Protein AF-A0A956HTT0-F1 (afdb_monomer_lite)

Structure (mmCIF, N/CA/C/O backbone):
data_AF-A0A956HTT0-F1
#
_entry.id   AF-A0A956HTT0-F1
#
loop_
_atom_site.group_PDB
_atom_site.id
_atom_site.type_symbol
_atom_site.label_atom_id
_atom_site.label_alt_id
_atom_site.label_comp_id
_atom_site.label_asym_id
_atom_site.label_entity_id
_atom_site.label_seq_id
_atom_site.pdbx_PDB_ins_code
_atom_site.Cartn_x
_atom_site.Cartn_y
_atom_site.Cartn_z
_atom_site.occupancy
_atom_site.B_iso_or_equiv
_atom_site.auth_seq_id
_atom_site.auth_comp_id
_atom_site.auth_asym_id
_atom_site.auth_atom_id
_atom_site.pdbx_PDB_model_num
ATOM 1 N N . GLY A 1 1 ? 0.742 0.198 3.736 1.00 74.00 1 GLY A N 1
ATOM 2 C CA . GLY A 1 1 ? 1.948 -0.462 3.206 1.00 74.00 1 GLY A CA 1
ATOM 3 C C . GLY A 1 1 ? 2.877 -0.827 4.335 1.00 74.00 1 GLY A C 1
ATOM 4 O O . GLY A 1 1 ? 2.425 -0.916 5.467 1.00 74.00 1 GLY A O 1
ATOM 5 N N . VAL A 1 2 ? 4.148 -1.029 4.019 1.00 77.12 2 VAL A N 1
ATOM 6 C CA . VAL A 1 2 ? 5.263 -1.123 4.964 1.00 77.12 2 VAL A CA 1
ATOM 7 C C . VAL A 1 2 ? 6.392 -0.243 4.446 1.00 77.12 2 VAL A C 1
ATOM 9 O O . VAL A 1 2 ? 6.673 -0.260 3.246 1.00 77.12 2 VAL A O 1
ATOM 12 N N . ASP A 1 3 ? 7.039 0.483 5.350 1.00 80.12 3 ASP A N 1
ATOM 13 C CA . ASP A 1 3 ? 8.245 1.241 5.046 1.00 80.12 3 ASP A CA 1
ATOM 14 C C . ASP A 1 3 ? 9.468 0.403 5.405 1.00 80.12 3 ASP A C 1
ATOM 16 O O . ASP A 1 3 ? 9.689 0.036 6.559 1.00 80.12 3 ASP A O 1
ATOM 20 N N . LEU A 1 4 ? 10.253 0.056 4.389 1.00 78.69 4 LEU A N 1
ATOM 21 C CA . LEU A 1 4 ? 11.513 -0.652 4.555 1.00 78.69 4 LEU A CA 1
ATOM 22 C C . LEU A 1 4 ? 12.649 0.378 4.530 1.00 78.69 4 LEU A C 1
ATOM 24 O O . LEU A 1 4 ? 12.749 1.132 3.555 1.00 78.69 4 LEU A O 1
ATOM 28 N N . PRO A 1 5 ? 13.488 0.438 5.580 1.00 72.06 5 PRO A N 1
ATOM 29 C CA . PRO A 1 5 ? 14.502 1.477 5.701 1.00 72.06 5 PRO A CA 1
ATOM 30 C C . PRO A 1 5 ? 15.534 1.387 4.571 1.00 72.06 5 PRO A C 1
ATOM 32 O O . PRO A 1 5 ? 15.954 0.291 4.190 1.00 72.06 5 PRO A O 1
ATOM 35 N N . GLY A 1 6 ? 15.934 2.551 4.049 1.00 69.44 6 GLY A N 1
ATOM 36 C CA . GLY A 1 6 ? 17.154 2.702 3.252 1.00 69.44 6 GLY A CA 1
ATOM 37 C C . GLY A 1 6 ? 18.407 2.793 4.131 1.00 69.44 6 GLY A C 1
ATOM 38 O O . GLY A 1 6 ? 18.343 2.540 5.336 1.00 69.44 6 GLY A O 1
ATOM 39 N N . ASP A 1 7 ? 19.542 3.168 3.534 1.00 73.38 7 ASP A N 1
ATOM 40 C CA . ASP A 1 7 ? 20.797 3.410 4.261 1.00 73.38 7 ASP A CA 1
ATOM 41 C C . ASP A 1 7 ? 21.096 4.921 4.293 1.00 73.38 7 ASP A C 1
ATOM 43 O O . ASP A 1 7 ? 21.686 5.450 3.355 1.00 73.38 7 ASP A O 1
ATOM 47 N N . PRO A 1 8 ? 20.690 5.649 5.351 1.00 57.81 8 PRO A N 1
ATOM 48 C CA . PRO A 1 8 ? 20.734 7.113 5.368 1.00 57.81 8 PRO A CA 1
ATOM 49 C C . PRO A 1 8 ? 22.151 7.729 5.323 1.00 57.81 8 PRO A C 1
ATOM 51 O O . PRO A 1 8 ? 22.260 8.952 5.211 1.00 57.81 8 PRO A O 1
ATOM 54 N N . ASP A 1 9 ? 23.225 6.928 5.399 1.00 59.19 9 ASP A N 1
ATOM 55 C CA . ASP A 1 9 ? 24.616 7.390 5.541 1.00 59.19 9 ASP A CA 1
ATOM 56 C C . ASP A 1 9 ? 25.560 6.987 4.380 1.00 59.19 9 ASP A C 1
ATOM 58 O O . ASP A 1 9 ? 26.774 7.210 4.454 1.00 59.19 9 ASP A O 1
ATOM 62 N N . ASP A 1 10 ? 25.055 6.428 3.279 1.00 58.66 10 ASP A N 1
ATOM 63 C CA . ASP A 1 10 ? 25.897 5.871 2.205 1.00 58.66 10 ASP A CA 1
ATOM 64 C C . ASP A 1 10 ? 26.346 6.891 1.129 1.00 58.66 10 ASP A C 1
ATOM 66 O O . ASP A 1 10 ? 27.203 6.599 0.287 1.00 58.66 10 ASP A O 1
ATOM 70 N N . GLY A 1 11 ? 25.843 8.128 1.182 1.00 59.59 11 GLY A N 1
ATOM 71 C CA . GLY A 1 11 ? 26.183 9.191 0.233 1.00 59.59 11 GLY A CA 1
ATOM 72 C C . GLY A 1 11 ? 25.430 9.111 -1.101 1.00 59.59 11 GLY A C 1
ATOM 73 O O . GLY A 1 11 ? 25.916 9.663 -2.096 1.00 59.59 11 GLY A O 1
ATOM 74 N N . GLY A 1 12 ? 24.277 8.436 -1.143 1.00 63.75 12 GLY A N 1
ATOM 75 C CA . GLY A 1 12 ? 23.334 8.446 -2.264 1.00 63.75 12 GLY A CA 1
ATOM 76 C C . GLY A 1 12 ? 22.569 7.130 -2.414 1.00 63.75 12 GLY A C 1
ATOM 77 O O . GLY A 1 12 ? 22.916 6.126 -1.842 1.00 63.75 12 GLY A O 1
ATOM 78 N N . PHE A 1 13 ? 21.563 7.078 -3.274 1.00 70.06 13 PHE A N 1
ATOM 79 C CA . PHE A 1 13 ? 20.676 5.914 -3.372 1.00 70.06 13 PHE A CA 1
ATOM 80 C C . PHE A 1 13 ? 21.332 4.644 -3.965 1.00 70.06 13 PHE A C 1
ATOM 82 O O . PHE A 1 13 ? 21.308 4.416 -5.185 1.00 70.06 13 PHE A O 1
ATOM 89 N N . TYR A 1 14 ? 21.923 3.776 -3.134 1.00 75.62 14 TYR A N 1
ATOM 90 C CA . TYR A 1 14 ? 22.624 2.574 -3.620 1.00 75.62 14 TYR A CA 1
ATOM 91 C C . TYR A 1 14 ? 21.843 1.270 -3.471 1.00 75.62 14 TYR A C 1
ATOM 93 O O . TYR A 1 14 ? 22.115 0.332 -4.232 1.00 75.62 14 TYR A O 1
ATOM 101 N N . SER A 1 15 ? 20.863 1.217 -2.570 1.00 85.12 15 SER A N 1
ATOM 102 C CA . SER A 1 15 ? 20.125 -0.006 -2.249 1.00 85.12 15 SER A CA 1
ATOM 103 C C . SER A 1 15 ? 19.218 -0.455 -3.406 1.00 85.12 15 SER A C 1
ATOM 105 O O . SER A 1 15 ? 18.285 0.265 -3.773 1.00 85.12 15 SER A O 1
ATOM 107 N N . PRO A 1 16 ? 19.467 -1.625 -4.029 1.00 89.75 16 PRO A N 1
ATOM 108 C CA . PRO A 1 16 ? 18.625 -2.131 -5.107 1.00 89.75 16 PRO A CA 1
ATOM 109 C C . PRO A 1 16 ? 17.269 -2.613 -4.579 1.00 89.75 16 PRO A C 1
ATOM 111 O O . PRO A 1 16 ? 17.177 -3.231 -3.521 1.00 89.75 16 PRO A O 1
ATOM 114 N N . VAL A 1 17 ? 16.223 -2.387 -5.369 1.00 91.94 17 VAL A N 1
ATOM 115 C CA . VAL A 1 17 ? 14.882 -2.935 -5.146 1.00 91.94 17 VAL A CA 1
ATOM 116 C C . VAL A 1 17 ? 14.663 -4.081 -6.118 1.00 91.94 17 VAL A C 1
ATOM 118 O O . VAL A 1 17 ? 14.884 -3.931 -7.325 1.00 91.94 17 VAL A O 1
ATOM 121 N N . TYR A 1 18 ? 14.198 -5.208 -5.591 1.00 92.56 18 TYR A N 1
ATOM 122 C CA . TYR A 1 18 ? 13.911 -6.413 -6.357 1.00 92.56 18 TYR A CA 1
ATOM 123 C C . TYR A 1 18 ? 12.417 -6.727 -6.345 1.00 92.56 18 TYR A C 1
ATOM 125 O O . TYR A 1 18 ? 11.725 -6.438 -5.369 1.00 92.56 18 TYR A O 1
ATOM 133 N N . ALA A 1 19 ? 11.919 -7.347 -7.413 1.00 92.94 19 ALA A N 1
ATOM 134 C CA . ALA A 1 19 ? 10.542 -7.825 -7.450 1.00 92.94 19 ALA A CA 1
ATOM 135 C C . ALA A 1 19 ? 10.324 -8.920 -6.390 1.00 92.94 19 ALA A C 1
ATOM 137 O O . ALA A 1 19 ? 11.025 -9.933 -6.375 1.00 92.94 19 ALA A O 1
ATOM 138 N N . ALA A 1 20 ? 9.332 -8.732 -5.519 1.00 89.75 20 ALA A N 1
ATOM 139 C CA . ALA A 1 20 ? 8.980 -9.682 -4.462 1.00 89.75 20 ALA A CA 1
ATOM 140 C C . ALA A 1 20 ? 8.390 -10.994 -5.009 1.00 89.75 20 ALA A C 1
ATOM 142 O O . ALA A 1 20 ? 8.480 -12.034 -4.359 1.00 89.75 20 ALA A O 1
ATOM 143 N N . ALA A 1 21 ? 7.810 -10.949 -6.210 1.00 89.19 21 ALA A N 1
ATOM 144 C CA . ALA A 1 21 ? 7.228 -12.088 -6.903 1.00 89.19 21 ALA A CA 1
ATOM 145 C C . ALA A 1 21 ? 7.229 -11.863 -8.421 1.00 89.19 21 ALA A C 1
ATOM 147 O O . ALA A 1 21 ? 7.273 -10.726 -8.898 1.00 89.19 21 ALA A O 1
ATOM 148 N N . ASP A 1 22 ? 7.104 -12.961 -9.161 1.00 91.69 22 ASP A N 1
ATOM 149 C CA . ASP A 1 22 ? 6.815 -12.978 -10.593 1.00 91.69 22 ASP A CA 1
ATOM 150 C C . ASP A 1 22 ? 5.609 -12.086 -10.921 1.00 91.69 22 ASP A C 1
ATOM 152 O O . ASP A 1 22 ? 4.537 -12.242 -10.332 1.00 91.69 22 ASP A O 1
ATOM 156 N N . GLY A 1 23 ? 5.738 -11.161 -11.873 1.00 94.25 23 GLY A N 1
ATOM 157 C CA . GLY A 1 23 ? 4.672 -10.199 -12.145 1.00 94.25 23 GLY A CA 1
ATOM 158 C C . GLY A 1 23 ? 4.803 -9.450 -13.465 1.00 94.25 23 GLY A C 1
ATOM 159 O O . GLY A 1 23 ? 5.894 -9.176 -13.963 1.00 94.25 23 GLY A O 1
ATOM 160 N N . ARG A 1 24 ? 3.656 -9.092 -14.050 1.00 95.62 24 ARG A N 1
ATOM 161 C CA . ARG A 1 24 ? 3.606 -8.200 -15.220 1.00 95.62 24 ARG A CA 1
ATOM 162 C C . ARG A 1 24 ? 3.692 -6.760 -14.753 1.00 95.62 24 ARG A C 1
ATOM 164 O O . ARG A 1 24 ? 2.984 -6.391 -13.816 1.00 95.62 24 ARG A O 1
ATOM 171 N N . ILE A 1 25 ? 4.478 -5.938 -15.442 1.00 95.56 25 ILE A N 1
ATOM 172 C CA . ILE A 1 25 ? 4.524 -4.506 -15.152 1.00 95.56 25 ILE A CA 1
ATOM 173 C C . ILE A 1 25 ? 3.178 -3.895 -15.555 1.00 95.56 25 ILE A C 1
ATOM 175 O O . ILE A 1 25 ? 2.851 -3.801 -16.737 1.00 95.56 25 ILE A O 1
ATOM 179 N N . HIS A 1 26 ? 2.378 -3.523 -14.559 1.00 94.75 26 HIS A N 1
ATOM 180 C CA . HIS A 1 26 ? 1.036 -2.980 -14.739 1.00 94.75 26 HIS A CA 1
ATOM 181 C C . HIS A 1 26 ? 1.076 -1.482 -15.040 1.00 94.75 26 HIS A C 1
ATOM 183 O O . HIS A 1 26 ? 0.403 -1.002 -15.952 1.00 94.75 26 HIS A O 1
ATOM 189 N N . ALA A 1 27 ? 1.873 -0.742 -14.271 1.00 92.38 27 ALA A N 1
ATOM 190 C CA . ALA A 1 27 ? 2.038 0.692 -14.435 1.00 92.38 27 ALA A CA 1
ATOM 191 C C . ALA A 1 27 ? 3.398 1.148 -13.904 1.00 92.38 27 ALA A C 1
ATOM 193 O O . ALA A 1 27 ? 3.984 0.509 -13.029 1.00 92.38 27 ALA A O 1
ATOM 194 N N . ILE A 1 28 ? 3.882 2.276 -14.422 1.00 90.44 28 ILE A N 1
ATOM 195 C CA . ILE A 1 28 ? 5.142 2.886 -13.987 1.00 90.44 28 ILE A CA 1
ATOM 196 C C . ILE A 1 28 ? 4.926 4.377 -13.774 1.00 90.44 28 ILE A C 1
ATOM 198 O O . ILE A 1 28 ? 4.504 5.102 -14.675 1.00 90.44 28 ILE A O 1
ATOM 202 N N . GLY A 1 29 ? 5.261 4.849 -12.584 1.00 85.25 29 GLY A N 1
ATOM 203 C CA . GLY A 1 29 ? 5.414 6.259 -12.285 1.00 85.25 29 GLY A CA 1
ATOM 204 C C . GLY A 1 29 ? 6.889 6.583 -12.398 1.00 85.25 29 GLY A C 1
ATOM 205 O O . GLY A 1 29 ? 7.676 6.124 -11.585 1.00 85.25 29 GLY A O 1
ATOM 206 N N . ASN A 1 30 ? 7.282 7.357 -13.402 1.00 71.56 30 ASN A N 1
ATOM 207 C CA . ASN A 1 30 ? 8.641 7.875 -13.470 1.00 71.56 30 ASN A CA 1
ATOM 208 C C . ASN A 1 30 ? 8.580 9.386 -13.691 1.00 71.56 30 ASN A C 1
ATOM 210 O O . ASN A 1 30 ? 8.019 9.863 -14.682 1.00 71.56 30 ASN A O 1
ATOM 214 N N . ARG A 1 31 ? 9.067 10.144 -12.712 1.00 67.00 31 ARG A N 1
ATOM 215 C CA . ARG A 1 31 ? 9.110 11.600 -12.717 1.00 67.00 31 ARG A CA 1
ATOM 216 C C . ARG A 1 31 ? 10.328 12.052 -13.533 1.00 67.00 31 ARG A C 1
ATOM 218 O O . ARG A 1 31 ? 11.450 11.783 -13.127 1.00 67.00 31 ARG A O 1
ATOM 225 N N . PRO A 1 32 ? 10.164 12.896 -14.566 1.00 51.28 32 PRO A N 1
ATOM 226 C CA . PRO A 1 32 ? 11.269 13.731 -15.044 1.00 51.28 32 PRO A CA 1
ATOM 227 C C . PRO A 1 32 ? 11.576 14.901 -14.083 1.00 51.28 32 PRO A C 1
ATOM 229 O O . PRO A 1 32 ? 12.552 15.620 -14.276 1.00 51.28 32 PRO A O 1
ATOM 232 N N . ASN A 1 33 ? 10.720 15.152 -13.078 1.00 49.38 33 ASN A N 1
ATOM 233 C CA . ASN A 1 33 ? 10.894 16.196 -12.064 1.00 49.38 33 ASN A CA 1
ATOM 234 C C . ASN A 1 33 ? 10.173 15.814 -10.748 1.00 49.38 33 ASN A C 1
ATOM 236 O O . ASN A 1 33 ? 8.985 15.466 -10.814 1.00 49.38 33 ASN A O 1
ATOM 240 N N . PRO A 1 34 ? 10.827 15.943 -9.576 1.00 43.88 34 PRO A N 1
ATOM 241 C CA . PRO A 1 34 ? 10.339 15.508 -8.263 1.00 43.88 34 PRO A CA 1
ATOM 242 C C . PRO A 1 34 ? 9.017 16.126 -7.783 1.00 43.88 34 PRO A C 1
ATOM 244 O O . PRO A 1 34 ? 8.550 15.713 -6.735 1.00 43.88 34 PRO A O 1
ATOM 247 N N . ASN A 1 35 ? 8.344 17.004 -8.543 1.00 40.78 35 ASN A N 1
ATOM 248 C CA . ASN A 1 35 ? 7.044 17.611 -8.196 1.00 40.78 35 ASN A CA 1
ATOM 249 C C . ASN A 1 35 ? 5.844 17.194 -9.088 1.00 40.78 35 ASN A C 1
ATOM 251 O O . ASN A 1 35 ? 4.785 17.813 -9.000 1.00 40.78 35 ASN A O 1
ATOM 255 N N . LYS A 1 36 ? 5.973 16.196 -9.985 1.00 51.41 36 LYS A N 1
ATOM 256 C CA . LYS A 1 36 ? 4.919 15.858 -10.984 1.00 51.41 36 LYS A CA 1
ATOM 257 C C . LYS A 1 36 ? 4.420 14.405 -11.034 1.00 51.41 36 LYS A C 1
ATOM 259 O O . LYS A 1 36 ? 3.598 14.080 -11.883 1.00 51.41 36 LYS A O 1
ATOM 264 N N . GLY A 1 37 ? 4.906 13.518 -10.180 1.00 45.62 37 GLY A N 1
ATOM 265 C CA . GLY A 1 37 ? 4.614 12.076 -10.259 1.00 45.62 37 GLY A CA 1
ATOM 266 C C . GLY A 1 37 ? 3.494 11.630 -9.354 1.00 45.62 37 GLY A C 1
ATOM 267 O O . GLY A 1 37 ? 3.723 10.965 -8.351 1.00 45.62 37 GLY A O 1
ATOM 268 N N . SER A 1 38 ? 2.280 11.944 -9.764 1.00 51.72 38 SER A N 1
ATOM 269 C CA . SER A 1 38 ? 1.225 10.967 -9.559 1.00 51.72 38 SER A CA 1
ATOM 270 C C . SER A 1 38 ? 1.084 10.192 -10.864 1.00 51.72 38 SER A C 1
ATOM 272 O O . SER A 1 38 ? 0.997 10.782 -11.945 1.00 51.72 38 SER A O 1
ATOM 274 N N . ILE A 1 39 ? 1.051 8.863 -10.782 1.00 60.75 39 ILE A N 1
ATOM 275 C CA . ILE A 1 39 ? 0.179 8.149 -11.710 1.00 60.75 39 ILE A CA 1
ATOM 276 C C . ILE A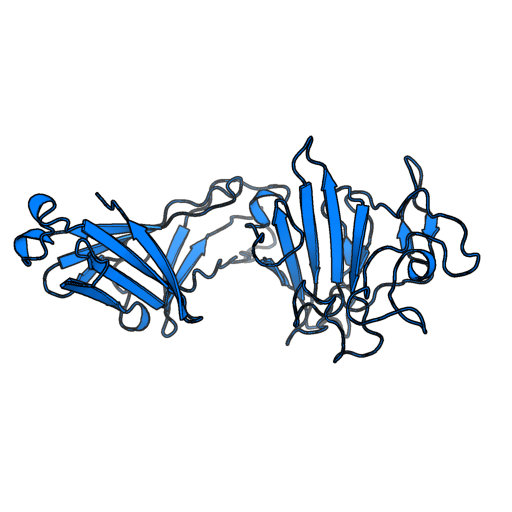 1 39 ? -1.227 8.562 -11.271 1.00 60.75 39 ILE A C 1
ATOM 278 O O . ILE A 1 39 ? -1.586 8.379 -10.104 1.00 60.75 39 ILE A O 1
ATOM 282 N N . SER A 1 40 ? -1.981 9.219 -12.153 1.00 48.88 40 SER A N 1
ATOM 283 C CA . SER A 1 40 ? -3.320 9.698 -11.808 1.00 48.88 40 SER A CA 1
ATOM 284 C C . SER A 1 40 ? -4.159 8.536 -11.268 1.00 48.88 40 SER A C 1
ATOM 286 O O . SER A 1 40 ? -4.286 7.506 -11.930 1.00 48.88 40 SER A O 1
ATOM 288 N N . GLY A 1 41 ? -4.690 8.707 -10.054 1.00 53.19 41 GLY A N 1
ATOM 289 C CA . GLY A 1 41 ? -5.567 7.736 -9.394 1.00 53.19 41 GLY A CA 1
ATOM 290 C C . GLY A 1 41 ? -4.900 6.744 -8.432 1.00 53.19 41 GLY A C 1
ATOM 291 O O . GLY A 1 41 ? -5.633 5.995 -7.803 1.00 53.19 41 GLY A O 1
ATOM 292 N N . TYR A 1 42 ? -3.566 6.737 -8.271 1.00 57.81 42 TYR A N 1
ATOM 293 C CA . TYR A 1 42 ? -2.894 5.696 -7.466 1.00 57.81 42 TYR A CA 1
ATOM 294 C C . TYR A 1 42 ? -2.313 6.143 -6.118 1.00 57.81 42 TYR A C 1
ATOM 296 O O . TYR A 1 42 ? -2.475 5.403 -5.146 1.00 57.81 42 TYR A O 1
ATOM 304 N N . ALA A 1 43 ? -1.644 7.303 -6.066 1.00 57.44 43 ALA A N 1
ATOM 305 C CA . ALA A 1 43 ? -1.216 8.023 -4.854 1.00 57.44 43 ALA A CA 1
ATOM 306 C C . ALA A 1 43 ? -0.455 9.307 -5.251 1.00 57.44 43 ALA A C 1
ATOM 308 O O . ALA A 1 43 ? 0.389 9.290 -6.149 1.00 57.44 43 ALA A O 1
ATOM 309 N N . VAL A 1 44 ? -0.752 10.441 -4.607 1.00 61.62 44 VAL A N 1
ATOM 310 C CA . VAL A 1 44 ? -0.125 11.749 -4.916 1.00 61.62 44 VAL A CA 1
ATOM 311 C C . VAL A 1 44 ? 1.319 11.870 -4.412 1.00 61.62 44 VAL A C 1
ATOM 313 O O . VAL A 1 44 ? 2.115 12.615 -4.993 1.00 61.62 44 VAL A O 1
ATOM 316 N N . THR A 1 45 ? 1.669 11.105 -3.380 1.00 73.88 45 THR A N 1
ATOM 317 C CA . THR A 1 45 ? 2.976 11.112 -2.706 1.00 73.88 45 THR A CA 1
ATOM 318 C C . THR A 1 45 ? 3.907 9.988 -3.158 1.00 73.88 45 THR A C 1
ATOM 320 O O . THR A 1 45 ? 5.077 10.020 -2.824 1.00 73.88 45 THR A O 1
ATOM 323 N N . ALA A 1 46 ? 3.466 9.052 -4.001 1.00 77.25 46 ALA A N 1
ATOM 324 C CA . ALA A 1 46 ? 4.214 7.821 -4.299 1.00 77.25 46 ALA A CA 1
ATOM 325 C C . ALA A 1 46 ? 5.564 7.977 -5.036 1.00 77.25 46 ALA A C 1
ATOM 327 O O . ALA A 1 46 ? 6.244 6.981 -5.269 1.00 77.25 46 ALA A O 1
ATOM 328 N N . GLY A 1 47 ? 5.958 9.190 -5.437 1.00 82.62 47 GLY A N 1
ATOM 329 C CA . GLY A 1 47 ? 7.250 9.398 -6.094 1.00 82.62 47 GLY A CA 1
ATOM 330 C C . GLY A 1 47 ? 7.372 8.736 -7.463 1.00 82.62 47 GLY A C 1
ATOM 331 O O . GLY A 1 47 ? 6.449 8.796 -8.282 1.00 82.62 47 GLY A O 1
ATOM 332 N N . ASN A 1 48 ? 8.545 8.161 -7.718 1.00 87.50 48 ASN A N 1
ATOM 333 C CA . ASN A 1 48 ? 8.732 7.138 -8.733 1.00 87.50 48 ASN A CA 1
ATOM 334 C C . ASN A 1 48 ? 8.254 5.807 -8.170 1.00 87.50 48 ASN A C 1
ATOM 336 O O . ASN A 1 48 ? 8.529 5.472 -7.019 1.00 87.50 48 ASN A O 1
ATOM 340 N N . LEU A 1 49 ? 7.539 5.051 -8.993 1.00 90.94 49 LEU A N 1
ATOM 341 C CA . LEU A 1 49 ? 6.921 3.817 -8.560 1.00 90.94 49 LEU A CA 1
ATOM 342 C C . LEU A 1 49 ? 6.809 2.797 -9.689 1.00 90.94 49 LEU A C 1
ATOM 344 O O . LEU A 1 49 ? 6.672 3.153 -10.862 1.00 90.94 49 LEU A O 1
ATOM 348 N N . ILE A 1 50 ? 6.798 1.523 -9.323 1.00 93.81 50 ILE A N 1
ATOM 349 C CA . ILE A 1 50 ? 6.465 0.412 -10.218 1.00 93.81 50 ILE A CA 1
ATOM 350 C C . ILE A 1 50 ? 5.297 -0.346 -9.594 1.00 93.81 50 ILE A C 1
ATOM 352 O O . ILE A 1 50 ? 5.324 -0.655 -8.406 1.00 93.81 50 ILE A O 1
ATOM 356 N N . ILE A 1 51 ? 4.269 -0.633 -10.395 1.00 94.94 51 ILE A N 1
ATOM 357 C CA . ILE A 1 51 ? 3.173 -1.528 -10.019 1.00 94.94 51 ILE A CA 1
ATOM 358 C C . ILE A 1 51 ? 3.348 -2.823 -10.796 1.00 94.94 51 ILE A C 1
ATOM 360 O O . ILE A 1 51 ? 3.342 -2.810 -12.031 1.00 94.94 51 ILE A O 1
ATOM 364 N N . LEU A 1 52 ? 3.461 -3.939 -10.086 1.00 96.06 52 LEU A N 1
ATOM 365 C CA . LEU A 1 52 ? 3.399 -5.270 -10.671 1.00 96.06 52 LEU A CA 1
ATOM 366 C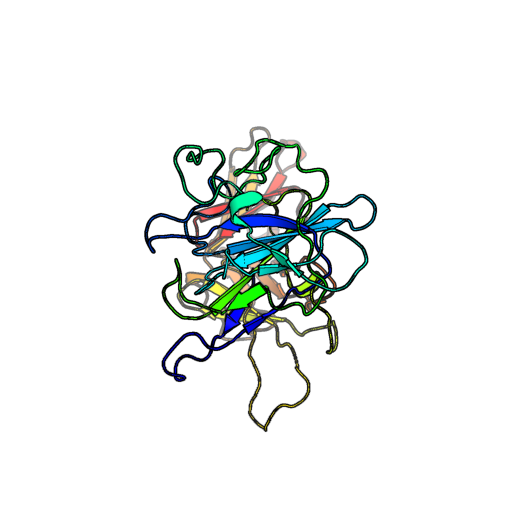 C . LEU A 1 52 ? 2.012 -5.862 -10.438 1.00 96.06 52 LEU A C 1
ATOM 368 O O . LEU A 1 52 ? 1.386 -5.617 -9.413 1.00 96.06 52 LEU A O 1
ATOM 372 N N . SER A 1 53 ? 1.534 -6.628 -11.410 1.00 95.81 53 SER A N 1
ATOM 373 C CA . SER A 1 53 ? 0.288 -7.391 -11.334 1.00 95.81 53 SER A CA 1
ATOM 374 C C . SER A 1 53 ? 0.597 -8.886 -11.333 1.00 95.81 53 SER A C 1
ATOM 376 O O . SER A 1 53 ? 1.412 -9.360 -12.133 1.00 95.81 53 SER A O 1
ATOM 378 N N . HIS A 1 54 ? -0.065 -9.613 -10.436 1.00 93.00 54 HIS A N 1
ATOM 379 C CA . HIS A 1 54 ? 0.118 -11.036 -10.170 1.00 93.00 54 HIS A CA 1
ATOM 380 C C . HIS A 1 54 ? -1.233 -11.753 -10.273 1.00 93.00 54 HIS A C 1
ATOM 382 O O . HIS A 1 54 ? -2.194 -11.358 -9.615 1.00 93.00 54 HIS A O 1
ATOM 388 N N . ASP A 1 55 ? -1.317 -12.778 -11.117 1.00 89.44 55 ASP A N 1
ATOM 389 C CA . ASP A 1 55 ? -2.504 -13.632 -11.217 1.00 89.44 55 ASP A CA 1
ATOM 390 C C . ASP A 1 55 ? -2.355 -14.805 -10.244 1.00 89.44 55 ASP A C 1
ATOM 392 O O . ASP A 1 55 ? -1.454 -15.631 -10.398 1.00 89.44 55 ASP A O 1
ATOM 396 N N . LEU A 1 56 ? -3.228 -14.857 -9.239 1.00 83.44 56 LEU A N 1
ATOM 397 C CA . LEU A 1 56 ? -3.260 -15.892 -8.207 1.00 83.44 56 LEU A CA 1
ATOM 398 C C . LEU A 1 56 ? -4.342 -16.947 -8.489 1.00 83.44 56 LEU A C 1
ATOM 400 O O . LEU A 1 56 ? -4.942 -17.500 -7.571 1.00 83.44 56 LEU A O 1
ATOM 404 N N . GLY A 1 57 ? -4.617 -17.235 -9.765 1.00 76.88 57 GLY A N 1
ATOM 405 C CA . GLY A 1 57 ? -5.598 -18.249 -10.154 1.00 76.88 57 GLY A CA 1
ATOM 406 C C . GLY A 1 57 ? -7.033 -17.730 -10.113 1.00 76.88 57 GLY A C 1
ATOM 407 O O . GLY A 1 57 ? -7.940 -18.447 -9.693 1.00 76.88 57 GLY A O 1
ATOM 408 N N . GLY A 1 58 ? -7.238 -16.490 -10.566 1.00 78.69 58 GLY A N 1
ATOM 409 C CA . GLY A 1 58 ? -8.550 -15.833 -10.621 1.00 78.69 58 GLY A CA 1
ATOM 410 C C . GLY A 1 58 ? -8.712 -14.657 -9.658 1.00 78.69 58 GLY A C 1
ATOM 411 O O . GLY A 1 58 ? -9.655 -13.882 -9.810 1.00 78.69 58 GLY A O 1
ATOM 412 N N . GLU A 1 59 ? -7.775 -14.480 -8.728 1.00 83.38 59 GLU A N 1
ATOM 413 C CA . GLU A 1 59 ? -7.628 -13.256 -7.947 1.00 83.38 59 GLU A CA 1
ATOM 414 C C . GLU A 1 59 ? -6.438 -12.447 -8.466 1.00 83.38 59 GLU A C 1
ATOM 416 O O . GLU A 1 59 ? -5.358 -12.978 -8.726 1.00 83.38 59 GLU A O 1
ATOM 421 N N . GLN A 1 60 ? -6.650 -11.145 -8.641 1.00 92.75 60 GLN A N 1
ATOM 422 C CA . GLN A 1 60 ? -5.621 -10.232 -9.107 1.00 92.75 60 GLN A CA 1
ATOM 423 C C . GLN A 1 60 ? -4.990 -9.538 -7.903 1.00 92.75 60 GLN A C 1
ATOM 425 O O . GLN A 1 60 ? -5.643 -8.729 -7.250 1.00 92.75 60 GLN A O 1
ATOM 430 N N . LEU A 1 61 ? -3.716 -9.807 -7.643 1.00 92.38 61 LEU A N 1
ATOM 431 C CA . LEU A 1 61 ? -2.926 -9.060 -6.668 1.00 92.38 61 LEU A CA 1
ATOM 432 C C . LEU A 1 61 ? -2.062 -8.030 -7.399 1.00 92.38 61 LEU A C 1
ATOM 434 O O . LEU A 1 61 ? -1.630 -8.251 -8.535 1.00 92.38 61 LEU A O 1
ATOM 438 N N . TYR A 1 62 ? -1.790 -6.915 -6.737 1.00 93.94 62 TYR A N 1
ATOM 439 C CA . TYR A 1 62 ? -0.840 -5.908 -7.173 1.00 93.94 62 TYR A CA 1
ATOM 440 C C . TYR A 1 62 ? 0.199 -5.674 -6.083 1.00 93.94 62 TYR A C 1
ATOM 442 O O . TYR A 1 62 ? -0.168 -5.540 -4.918 1.00 93.94 62 TYR A O 1
ATOM 450 N N . THR A 1 63 ? 1.474 -5.585 -6.457 1.00 94.19 63 THR A N 1
ATOM 451 C CA . THR A 1 63 ? 2.529 -5.074 -5.570 1.00 94.19 63 THR A CA 1
ATOM 452 C C . THR A 1 63 ? 3.001 -3.717 -6.060 1.00 94.19 63 THR A C 1
ATOM 454 O O . THR A 1 63 ? 3.155 -3.501 -7.265 1.00 94.19 63 THR A O 1
ATOM 457 N N . LEU A 1 64 ? 3.176 -2.780 -5.133 1.00 93.75 64 LEU A N 1
ATOM 458 C CA . LEU A 1 64 ? 3.602 -1.420 -5.427 1.00 93.75 64 LEU A CA 1
ATOM 459 C C . LEU A 1 64 ? 4.917 -1.153 -4.710 1.00 93.75 64 LEU A C 1
ATOM 461 O O . LEU A 1 64 ? 5.033 -1.394 -3.513 1.00 93.75 64 LEU A O 1
ATOM 465 N N . TYR A 1 65 ? 5.877 -0.630 -5.462 1.00 93.88 65 TYR A N 1
ATOM 466 C CA . TYR A 1 65 ? 7.192 -0.222 -4.982 1.00 93.88 65 TYR A CA 1
ATOM 467 C C . TYR A 1 65 ? 7.276 1.279 -5.207 1.00 93.88 65 TYR A C 1
ATOM 469 O O . TYR A 1 65 ? 7.250 1.701 -6.363 1.00 93.88 65 TYR A O 1
ATOM 477 N N . MET A 1 66 ? 7.288 2.073 -4.141 1.00 91.19 66 MET A N 1
ATOM 478 C CA . MET A 1 66 ? 7.193 3.534 -4.202 1.00 91.19 66 MET A CA 1
ATOM 479 C C . MET A 1 66 ? 8.458 4.210 -3.673 1.00 91.19 66 MET A C 1
ATOM 481 O O . MET A 1 66 ? 9.355 3.552 -3.148 1.00 91.19 66 MET A O 1
ATOM 485 N N . HIS A 1 67 ? 8.511 5.532 -3.839 1.00 88.19 67 HIS A N 1
ATOM 486 C CA . HIS A 1 67 ? 9.630 6.392 -3.444 1.00 88.19 67 HIS A CA 1
ATOM 487 C C . HIS A 1 67 ? 10.960 6.036 -4.103 1.00 88.19 67 HIS A C 1
ATOM 489 O O . HIS A 1 67 ? 12.018 6.436 -3.641 1.00 88.19 67 HIS A O 1
ATOM 495 N N . LEU A 1 68 ? 10.919 5.336 -5.234 1.00 90.31 68 LEU A N 1
ATOM 496 C CA . LEU A 1 68 ? 12.111 4.862 -5.927 1.00 90.31 68 LEU A CA 1
ATOM 497 C C . LEU A 1 68 ? 12.983 6.048 -6.372 1.00 90.31 68 LEU A C 1
ATOM 499 O O . LEU A 1 68 ? 12.466 7.107 -6.732 1.00 90.31 68 LEU A O 1
ATOM 503 N N . ASP A 1 69 ? 14.302 5.891 -6.395 1.00 87.19 69 ASP A N 1
ATOM 504 C CA . ASP A 1 69 ? 15.193 6.944 -6.898 1.00 87.19 69 ASP A CA 1
ATOM 505 C C . ASP A 1 69 ? 15.154 6.986 -8.428 1.00 87.19 69 ASP A C 1
ATOM 507 O O . ASP A 1 69 ? 14.527 7.850 -9.040 1.00 87.19 69 ASP A O 1
ATOM 511 N N . THR A 1 70 ? 15.781 5.999 -9.064 1.00 78.94 70 THR A N 1
ATOM 512 C CA . THR A 1 70 ? 15.933 5.931 -10.514 1.00 78.94 70 THR A CA 1
ATOM 513 C C . THR A 1 70 ? 15.364 4.629 -11.060 1.00 78.94 70 THR A C 1
ATOM 515 O O . THR A 1 70 ? 15.612 3.536 -10.551 1.00 78.94 70 THR A O 1
ATOM 518 N N . ILE A 1 71 ? 14.603 4.758 -12.148 1.00 87.00 71 ILE A N 1
ATOM 519 C CA . ILE A 1 71 ? 14.151 3.638 -12.976 1.00 87.00 71 ILE A CA 1
ATOM 520 C C . ILE A 1 71 ? 14.807 3.822 -14.344 1.00 87.00 71 ILE A C 1
ATOM 522 O O . ILE A 1 71 ? 14.486 4.780 -15.058 1.00 87.00 71 ILE A O 1
ATOM 526 N N . ASP A 1 72 ? 15.729 2.930 -14.718 1.00 88.56 72 ASP A N 1
ATOM 527 C CA . ASP A 1 72 ? 16.341 2.960 -16.049 1.00 88.56 72 ASP A CA 1
ATOM 528 C C . ASP A 1 72 ? 15.325 2.490 -17.093 1.00 88.56 72 ASP A C 1
ATOM 530 O O . ASP A 1 72 ? 15.169 1.303 -17.367 1.00 88.56 72 ASP A O 1
ATOM 534 N N . LEU A 1 73 ? 14.596 3.446 -17.667 1.00 90.00 73 LEU A N 1
ATOM 535 C CA . LEU A 1 73 ? 13.569 3.152 -18.660 1.00 90.00 73 LEU A CA 1
ATOM 536 C C . LEU A 1 73 ? 14.139 2.733 -20.010 1.00 90.00 73 LEU A C 1
ATOM 538 O O . LEU A 1 73 ? 13.402 2.145 -20.789 1.00 90.00 73 LEU A O 1
ATOM 542 N N . ALA A 1 74 ? 15.376 3.114 -20.334 1.00 91.00 74 ALA A N 1
ATOM 543 C CA . ALA A 1 74 ? 15.941 2.904 -21.664 1.00 91.00 74 ALA A CA 1
ATOM 544 C C . ALA A 1 74 ? 16.544 1.503 -21.815 1.00 91.00 74 ALA A C 1
ATOM 546 O O . ALA A 1 74 ? 16.622 0.989 -22.931 1.00 91.00 74 ALA A O 1
ATOM 547 N N . ALA A 1 75 ? 16.980 0.915 -20.702 1.00 92.00 75 ALA A N 1
ATOM 548 C CA . ALA A 1 75 ? 17.600 -0.397 -20.639 1.00 92.00 75 ALA A CA 1
ATOM 549 C C . ALA A 1 75 ? 17.088 -1.177 -19.420 1.00 92.00 75 ALA A C 1
ATOM 551 O O . ALA A 1 75 ? 17.860 -1.622 -18.573 1.00 92.00 75 ALA A O 1
ATOM 552 N N . PHE A 1 76 ? 15.771 -1.353 -19.328 1.00 94.81 76 PHE A N 1
ATOM 553 C CA . PHE A 1 76 ? 15.163 -2.060 -18.209 1.00 94.81 76 PHE A CA 1
ATOM 554 C C . PHE A 1 76 ? 15.248 -3.583 -18.401 1.00 94.81 76 PHE A C 1
ATOM 556 O O . PHE A 1 76 ? 14.775 -4.077 -19.430 1.00 94.81 76 PHE A O 1
ATOM 563 N N . PRO A 1 77 ? 15.792 -4.354 -17.443 1.00 94.94 77 PRO A N 1
ATOM 564 C CA . PRO A 1 77 ? 15.824 -5.809 -17.533 1.00 94.94 77 PRO A CA 1
ATOM 565 C C . PRO A 1 77 ? 14.421 -6.399 -17.311 1.00 94.94 77 PRO A C 1
ATOM 567 O O . PRO A 1 77 ? 13.904 -6.407 -16.200 1.00 94.94 77 PRO A O 1
ATOM 570 N N . ALA A 1 78 ? 13.792 -6.908 -18.370 1.00 96.12 78 ALA A N 1
ATOM 571 C CA . ALA A 1 78 ? 12.484 -7.563 -18.301 1.00 96.12 78 ALA A CA 1
ATOM 572 C C . ALA A 1 78 ? 12.332 -8.644 -19.377 1.00 96.12 78 ALA A C 1
ATOM 574 O O . ALA A 1 78 ? 13.125 -8.751 -20.309 1.00 96.12 78 ALA A O 1
ATOM 575 N N . ARG A 1 79 ? 11.287 -9.464 -19.275 1.00 95.69 79 ARG A N 1
ATOM 576 C CA . ARG A 1 79 ? 10.959 -10.525 -20.236 1.00 95.69 79 ARG A CA 1
ATOM 577 C C . ARG A 1 79 ? 9.683 -10.192 -21.000 1.00 95.69 79 ARG A C 1
ATOM 579 O O . ARG A 1 79 ? 8.807 -9.499 -20.495 1.00 95.69 79 ARG A O 1
ATOM 586 N N . LEU A 1 80 ? 9.567 -10.739 -22.208 1.00 91.75 80 LEU A N 1
ATOM 587 C CA . LEU A 1 80 ? 8.328 -10.754 -23.004 1.00 91.75 80 LEU A CA 1
ATOM 588 C C . LEU A 1 80 ? 7.754 -12.181 -23.120 1.00 91.75 80 LEU A C 1
ATOM 590 O O . LEU A 1 80 ? 7.021 -12.488 -24.052 1.00 91.75 80 LEU A O 1
ATOM 594 N N . GLY A 1 81 ? 8.140 -13.086 -22.216 1.00 85.00 81 GLY A N 1
ATOM 595 C CA . GLY A 1 81 ? 7.763 -14.498 -22.253 1.00 85.00 81 GLY A CA 1
ATOM 596 C C . GLY A 1 81 ? 8.631 -15.369 -21.334 1.00 85.00 81 GLY A C 1
ATOM 597 O O . GLY A 1 81 ? 9.434 -14.833 -20.569 1.00 85.00 81 GLY A O 1
ATOM 598 N N . PRO A 1 82 ? 8.494 -16.706 -21.408 1.00 73.75 82 PRO A N 1
ATOM 599 C CA . PRO A 1 82 ? 9.317 -17.647 -20.653 1.00 73.75 82 PRO A CA 1
ATOM 600 C C . PRO A 1 82 ? 10.720 -17.701 -21.270 1.00 73.75 82 PRO A C 1
ATOM 602 O O . PRO A 1 82 ? 10.976 -18.440 -22.217 1.00 73.75 82 PRO A O 1
ATOM 605 N N . GLY A 1 83 ? 11.627 -16.863 -20.786 1.00 84.38 83 GLY A N 1
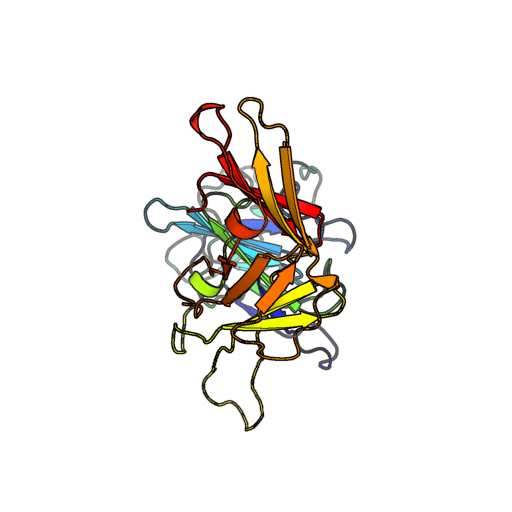ATOM 606 C CA . GLY A 1 83 ? 12.988 -16.772 -21.303 1.00 84.38 83 GLY A CA 1
ATOM 607 C C . GLY A 1 83 ? 13.886 -15.949 -20.393 1.00 84.38 83 GLY A C 1
ATOM 608 O O . GLY A 1 83 ? 13.489 -15.561 -19.299 1.00 84.38 83 GLY A O 1
ATOM 609 N N . GLU A 1 84 ? 15.103 -15.681 -20.846 1.00 89.44 84 GLU A N 1
ATOM 610 C CA . GLU A 1 84 ? 16.018 -14.798 -20.124 1.00 89.44 84 GLU A CA 1
ATOM 611 C C . GLU A 1 84 ? 15.557 -13.333 -20.218 1.00 89.44 84 GLU A C 1
ATOM 613 O O . GLU A 1 84 ? 14.953 -12.940 -21.226 1.00 89.44 84 GLU A O 1
ATOM 618 N N . PRO A 1 85 ? 15.823 -12.510 -19.188 1.00 92.69 85 PRO A N 1
ATOM 619 C CA . PRO A 1 85 ? 15.548 -11.086 -19.253 1.00 92.69 85 PRO A CA 1
ATOM 620 C C . PRO A 1 85 ? 16.373 -10.428 -20.364 1.00 92.69 85 PRO A C 1
ATOM 622 O O . PRO A 1 85 ? 17.528 -10.764 -20.622 1.00 92.69 85 PRO A O 1
ATOM 625 N N . GLN A 1 86 ? 15.752 -9.460 -21.022 1.00 95.19 86 GLN A N 1
ATOM 626 C CA . GLN A 1 86 ? 16.332 -8.622 -22.060 1.00 95.19 86 GLN A CA 1
ATOM 627 C C . GLN A 1 86 ? 16.225 -7.156 -21.642 1.00 95.19 86 GLN A C 1
ATOM 629 O O . GLN A 1 86 ? 15.355 -6.783 -20.857 1.00 95.19 86 GLN A O 1
ATOM 634 N N . LEU A 1 87 ? 17.111 -6.318 -22.178 1.00 96.38 87 LEU A N 1
ATOM 635 C CA . LEU A 1 87 ? 17.052 -4.878 -21.949 1.00 96.38 87 LEU A CA 1
ATOM 636 C C . LEU A 1 87 ? 15.974 -4.278 -22.855 1.00 96.38 87 LEU A C 1
ATOM 638 O O . LEU A 1 87 ? 16.107 -4.291 -24.080 1.00 96.38 87 LEU A O 1
ATOM 642 N N . LEU A 1 88 ? 14.902 -3.783 -22.244 1.00 95.69 88 LEU A N 1
ATOM 643 C CA . LEU A 1 88 ? 13.764 -3.172 -22.918 1.00 95.69 88 LEU A CA 1
ATOM 644 C C . LEU A 1 88 ? 13.740 -1.662 -22.693 1.00 95.69 88 LEU A C 1
ATOM 646 O O . LEU A 1 88 ? 14.010 -1.181 -21.595 1.00 95.69 88 LEU A O 1
ATOM 650 N N . ASP A 1 89 ? 13.322 -0.924 -23.721 1.00 94.88 89 ASP A N 1
ATOM 651 C CA . ASP A 1 89 ? 12.941 0.476 -23.559 1.00 94.88 89 ASP A CA 1
ATOM 652 C C . ASP A 1 89 ? 11.471 0.558 -23.127 1.00 94.88 89 ASP A C 1
ATOM 654 O O . ASP A 1 89 ? 10.556 0.463 -23.948 1.00 94.88 89 ASP A O 1
ATOM 658 N N . LEU A 1 90 ? 11.217 0.742 -21.832 1.00 93.81 90 LEU A N 1
ATOM 659 C CA . LEU A 1 90 ? 9.859 0.823 -21.286 1.00 93.81 90 LEU A CA 1
ATOM 660 C C . LEU A 1 90 ? 9.081 2.044 -21.799 1.00 93.81 90 LEU A C 1
ATOM 662 O O . LEU A 1 90 ? 7.850 2.058 -21.744 1.00 93.81 90 LEU A O 1
ATOM 666 N N . ARG A 1 91 ? 9.750 3.049 -22.379 1.00 91.88 91 ARG A N 1
ATOM 667 C CA . ARG A 1 91 ? 9.078 4.202 -23.009 1.00 91.88 91 ARG A CA 1
ATOM 668 C C . ARG A 1 91 ? 8.327 3.807 -24.282 1.00 91.88 91 ARG A C 1
ATOM 670 O O . ARG A 1 91 ? 7.441 4.552 -24.707 1.00 91.88 91 ARG A O 1
ATOM 677 N N . GLU A 1 92 ? 8.654 2.655 -24.866 1.00 94.81 92 GLU A N 1
ATOM 678 C CA . GLU A 1 92 ? 7.915 2.079 -25.990 1.00 94.81 92 GLU A CA 1
ATOM 679 C C . GLU A 1 92 ? 6.596 1.430 -25.557 1.00 94.81 92 GLU A C 1
ATOM 681 O O . GLU A 1 92 ? 5.665 1.376 -26.360 1.00 94.81 92 GLU A O 1
ATOM 686 N N . TYR A 1 93 ? 6.500 0.995 -24.295 1.00 95.50 93 TYR A N 1
ATOM 687 C CA . TYR A 1 93 ? 5.375 0.223 -23.757 1.00 95.50 93 TYR A CA 1
ATOM 688 C C . TYR A 1 93 ? 4.416 1.045 -22.896 1.00 95.50 93 TYR A C 1
ATOM 690 O O . TYR A 1 93 ? 3.254 0.673 -22.772 1.00 95.50 93 TYR A O 1
ATOM 698 N N . PHE A 1 94 ? 4.868 2.157 -22.309 1.00 93.94 94 PHE A N 1
ATOM 699 C CA . PHE A 1 94 ? 4.079 2.937 -21.351 1.00 93.94 94 PHE A CA 1
ATOM 700 C C . PHE A 1 94 ? 4.002 4.425 -21.726 1.00 93.94 94 PHE A C 1
ATOM 702 O O . PHE A 1 94 ? 4.881 4.993 -22.388 1.00 93.94 94 PHE A O 1
ATOM 709 N N . TYR A 1 95 ? 2.932 5.094 -21.299 1.00 90.88 95 TYR A N 1
ATOM 710 C CA . TYR A 1 95 ? 2.772 6.546 -21.429 1.00 90.88 95 TYR A CA 1
ATOM 711 C C . TYR A 1 95 ? 3.559 7.277 -20.333 1.00 90.88 95 TYR A C 1
ATOM 713 O O . TYR A 1 95 ? 2.999 7.700 -19.330 1.00 90.88 95 TYR A O 1
ATOM 721 N N . LEU A 1 96 ? 4.875 7.399 -20.484 1.00 85.12 96 LEU A N 1
ATOM 722 C CA . LEU A 1 96 ? 5.726 8.007 -19.451 1.00 85.12 96 LEU A CA 1
ATOM 723 C C . LEU A 1 96 ? 5.987 9.479 -19.730 1.00 85.12 96 LEU A C 1
ATOM 725 O O . LEU A 1 96 ? 5.640 10.319 -18.910 1.00 85.12 96 LEU A O 1
ATOM 729 N N . ASP A 1 97 ? 6.510 9.788 -20.916 1.00 76.00 97 ASP A N 1
ATOM 730 C CA . ASP A 1 97 ? 6.740 11.149 -21.387 1.00 76.00 97 ASP A CA 1
ATOM 731 C C . ASP A 1 97 ? 6.551 11.260 -22.907 1.00 76.00 97 ASP A C 1
ATOM 733 O O . ASP A 1 97 ? 6.644 10.283 -23.663 1.00 76.00 97 ASP A O 1
ATOM 737 N N . GLY A 1 98 ? 6.299 12.486 -23.370 1.00 78.12 98 GLY A N 1
ATOM 738 C CA . GLY A 1 98 ? 6.107 12.820 -24.781 1.00 78.12 98 GLY A CA 1
ATOM 739 C C . GLY A 1 98 ? 4.707 13.360 -25.093 1.00 78.12 98 GLY A C 1
ATOM 740 O O . GLY A 1 98 ? 3.855 13.406 -24.206 1.00 78.12 98 GLY A O 1
ATOM 741 N N . PRO A 1 99 ? 4.466 13.773 -26.350 1.00 84.62 99 PRO A N 1
ATOM 742 C CA . PRO A 1 99 ? 3.253 14.493 -26.755 1.00 84.62 99 PRO A CA 1
ATOM 743 C C . PRO A 1 99 ? 1.952 13.708 -26.527 1.00 84.62 99 PRO A C 1
ATOM 745 O O . PRO A 1 99 ? 0.902 14.316 -26.335 1.00 84.62 99 PRO A O 1
ATOM 748 N N . ASP A 1 100 ? 2.026 12.377 -26.488 1.00 86.94 100 ASP A N 1
ATOM 749 C CA . ASP A 1 100 ? 0.859 11.505 -26.294 1.00 86.94 100 ASP A CA 1
ATOM 750 C C . ASP A 1 100 ? 0.558 11.208 -24.817 1.00 86.94 100 ASP A C 1
ATOM 752 O O . ASP A 1 100 ? -0.447 10.569 -24.500 1.00 86.94 100 ASP A O 1
ATOM 756 N N . THR A 1 101 ? 1.436 11.640 -23.904 1.00 86.56 101 THR A N 1
ATOM 757 C CA . THR A 1 101 ? 1.262 11.418 -22.466 1.00 86.56 101 THR A CA 1
ATOM 758 C C . THR A 1 101 ? 0.417 12.537 -21.869 1.00 86.56 101 THR A C 1
ATOM 760 O O . THR A 1 101 ? 0.805 13.705 -21.860 1.00 86.56 101 THR A O 1
ATOM 763 N N . LYS A 1 102 ? -0.738 12.160 -21.335 1.00 85.88 102 LYS A N 1
ATOM 764 C CA . LYS A 1 102 ? -1.743 13.004 -20.693 1.00 85.88 102 LYS A CA 1
ATOM 765 C C . LYS A 1 102 ? -1.889 12.596 -19.229 1.00 85.88 102 LYS A C 1
ATOM 767 O O . LYS A 1 102 ? -1.389 11.559 -18.805 1.00 85.88 102 LYS A O 1
ATOM 772 N N . ASN A 1 103 ? -2.574 13.416 -18.440 1.00 80.12 103 ASN A N 1
ATOM 773 C CA . ASN A 1 103 ? -2.754 13.131 -17.015 1.00 80.12 103 ASN A CA 1
ATOM 774 C C . ASN A 1 103 ? -3.511 11.815 -16.767 1.00 80.12 103 ASN A C 1
ATOM 776 O O . ASN A 1 103 ? -3.181 11.102 -15.832 1.00 80.12 103 ASN A O 1
ATOM 780 N N . ASP A 1 104 ? -4.486 11.482 -17.610 1.00 83.44 104 ASP A N 1
ATOM 781 C CA . ASP A 1 104 ? -5.357 10.308 -17.477 1.00 83.44 104 ASP A CA 1
ATOM 782 C C . ASP A 1 104 ? -4.723 8.991 -17.952 1.00 83.44 104 ASP A C 1
ATOM 784 O O . ASP A 1 104 ? -5.154 7.920 -17.523 1.00 83.44 104 ASP A O 1
ATOM 788 N N . ASN A 1 105 ? -3.702 9.050 -18.813 1.00 87.31 105 ASN A N 1
ATOM 789 C CA . ASN A 1 105 ? -3.009 7.867 -19.324 1.00 87.31 105 ASN A CA 1
ATOM 790 C C . ASN A 1 105 ? -1.570 7.713 -18.817 1.00 87.31 105 ASN A C 1
ATOM 792 O O . ASN A 1 105 ? -0.982 6.662 -19.047 1.00 87.31 105 ASN A O 1
ATOM 796 N N . ARG A 1 106 ? -1.001 8.710 -18.127 1.00 86.81 106 ARG A N 1
ATOM 797 C CA . ARG A 1 106 ? 0.379 8.650 -17.630 1.00 86.81 106 ARG A CA 1
ATOM 798 C C . ARG A 1 106 ? 0.618 7.379 -16.816 1.00 86.81 106 ARG A C 1
ATOM 800 O O . ARG A 1 106 ? -0.189 7.024 -15.966 1.00 86.81 106 ARG A O 1
ATOM 807 N N . GLY A 1 107 ? 1.729 6.709 -17.093 1.00 88.19 107 GLY A N 1
ATOM 808 C CA . GLY A 1 107 ? 2.147 5.457 -16.470 1.00 88.19 107 GLY A CA 1
ATOM 809 C C . GLY A 1 107 ? 1.381 4.219 -16.923 1.00 88.19 107 GLY A C 1
ATOM 810 O O . GLY A 1 107 ? 1.807 3.115 -16.591 1.00 88.19 107 GLY A O 1
ATOM 811 N N . ARG A 1 108 ? 0.295 4.373 -17.695 1.00 91.00 108 ARG A N 1
ATOM 812 C CA . ARG A 1 108 ? -0.497 3.249 -18.201 1.00 91.00 108 ARG A CA 1
ATOM 813 C C . ARG A 1 108 ? 0.175 2.580 -19.405 1.00 91.00 108 ARG A C 1
ATOM 815 O O . ARG A 1 108 ? 0.950 3.239 -20.113 1.00 91.00 108 ARG A O 1
ATOM 822 N N . PRO A 1 109 ? -0.135 1.300 -19.664 1.00 93.88 109 PRO A N 1
ATOM 823 C CA . PRO A 1 109 ? 0.350 0.602 -20.846 1.00 93.88 109 PRO A CA 1
ATOM 824 C C . PRO A 1 109 ? -0.206 1.208 -22.147 1.00 93.88 109 PRO A C 1
ATOM 826 O O . PRO A 1 109 ? -1.297 1.783 -22.170 1.00 93.88 109 PRO A O 1
ATOM 829 N N . ARG A 1 110 ? 0.561 1.100 -23.234 1.00 94.50 110 ARG A N 1
ATOM 830 C CA . ARG A 1 110 ? 0.178 1.480 -24.599 1.00 94.50 110 ARG A CA 1
ATOM 831 C C . ARG A 1 110 ? -0.311 0.257 -25.359 1.00 94.50 110 ARG A C 1
ATOM 833 O O . ARG A 1 110 ? 0.374 -0.753 -25.370 1.00 94.50 110 ARG A O 1
ATOM 840 N N . ASP A 1 111 ? -1.376 0.408 -26.138 1.00 95.56 111 ASP A N 1
ATOM 841 C CA . ASP A 1 111 ? -1.843 -0.664 -27.032 1.00 95.56 111 ASP A CA 1
ATOM 842 C C . ASP A 1 111 ? -0.923 -0.878 -28.252 1.00 95.56 111 ASP A C 1
ATOM 844 O O . ASP A 1 111 ? -0.982 -1.910 -28.922 1.00 95.56 111 ASP A O 1
ATOM 848 N N . THR A 1 112 ? -0.064 0.101 -28.557 1.00 95.75 112 THR A N 1
ATOM 849 C CA . THR A 1 112 ? 0.854 0.087 -29.702 1.00 95.75 112 THR A CA 1
ATOM 850 C C . THR A 1 112 ? 2.219 0.670 -29.351 1.00 95.75 112 THR A C 1
ATOM 852 O O . THR A 1 112 ? 2.302 1.646 -28.599 1.00 95.75 112 THR A O 1
ATOM 855 N N . PHE A 1 113 ? 3.276 0.158 -29.980 1.00 95.44 113 PHE A N 1
ATOM 856 C CA . PHE A 1 113 ? 4.637 0.675 -29.848 1.00 95.44 113 PHE A CA 1
ATOM 857 C C . PHE A 1 113 ? 4.731 2.146 -30.256 1.00 95.44 113 PHE A C 1
ATOM 859 O O . PHE A 1 113 ? 4.206 2.551 -31.296 1.00 95.44 113 PHE A O 1
ATOM 866 N N . LYS A 1 114 ? 5.463 2.945 -29.476 1.00 92.00 114 LYS A N 1
ATOM 867 C CA . LYS A 1 114 ? 5.637 4.383 -29.724 1.00 92.00 114 LYS A CA 1
ATOM 868 C C . LYS A 1 114 ? 6.343 4.678 -31.053 1.00 92.00 114 LYS A C 1
ATOM 870 O O . LYS A 1 114 ? 5.932 5.587 -31.768 1.00 92.00 114 LYS A O 1
ATOM 875 N N . THR A 1 115 ? 7.397 3.940 -31.387 1.00 90.88 115 THR A N 1
ATOM 876 C CA . THR A 1 115 ? 8.230 4.207 -32.576 1.00 90.88 115 THR A CA 1
ATOM 877 C C . THR A 1 115 ? 7.597 3.796 -33.905 1.00 90.88 115 THR A C 1
ATOM 879 O O . THR A 1 115 ? 7.947 4.369 -34.936 1.00 90.88 115 THR A O 1
ATOM 882 N N . GLY A 1 116 ? 6.669 2.834 -33.905 1.00 90.81 116 GLY A N 1
ATOM 883 C CA . GLY A 1 116 ? 6.127 2.250 -35.139 1.00 90.81 116 GLY A CA 1
ATOM 884 C C . GLY A 1 116 ? 4.607 2.105 -35.206 1.00 90.81 116 GLY A C 1
ATOM 885 O O . GLY A 1 116 ? 4.090 1.773 -36.269 1.00 90.81 116 GLY A O 1
ATOM 886 N N . GLY A 1 117 ? 3.883 2.312 -34.103 1.00 93.06 117 GLY A N 1
ATOM 887 C CA . GLY A 1 117 ? 2.427 2.141 -34.039 1.00 93.06 117 GLY A CA 1
ATOM 888 C C . GLY A 1 117 ? 1.943 0.694 -34.201 1.00 93.06 117 GLY A C 1
ATOM 889 O O . GLY A 1 117 ? 0.740 0.458 -34.261 1.00 93.06 117 GLY A O 1
ATOM 890 N N . ALA A 1 118 ? 2.855 -0.279 -34.279 1.00 96.25 118 ALA A N 1
ATOM 891 C CA . ALA A 1 118 ? 2.502 -1.691 -34.324 1.00 96.25 118 ALA A CA 1
ATOM 892 C C . ALA A 1 118 ? 1.862 -2.123 -32.989 1.00 96.25 118 ALA A C 1
ATOM 894 O O . ALA A 1 118 ? 2.268 -1.604 -31.946 1.00 96.25 118 ALA A O 1
ATOM 895 N N . PRO A 1 119 ? 0.892 -3.056 -32.994 1.00 96.75 119 PRO A N 1
ATOM 896 C CA . PRO A 1 119 ? 0.281 -3.562 -31.768 1.00 96.75 119 PRO A CA 1
ATOM 897 C C . PRO A 1 119 ? 1.312 -4.139 -30.794 1.00 96.75 119 PRO A C 1
ATOM 899 O O . PRO A 1 119 ? 2.255 -4.816 -31.209 1.00 96.75 119 PRO A O 1
ATOM 902 N N . ILE A 1 120 ? 1.112 -3.893 -29.499 1.00 96.06 120 ILE A N 1
ATOM 903 C CA . ILE A 1 120 ? 1.852 -4.574 -28.435 1.00 96.06 120 ILE A CA 1
ATOM 904 C C . ILE A 1 120 ? 1.086 -5.848 -28.081 1.00 96.06 120 ILE A C 1
ATOM 906 O O . ILE A 1 120 ? 0.011 -5.806 -27.490 1.00 96.06 120 ILE A O 1
ATOM 910 N N . GLU A 1 121 ? 1.642 -6.997 -28.458 1.00 93.88 121 GLU A N 1
ATOM 911 C CA . GLU A 1 121 ? 1.030 -8.307 -28.191 1.00 93.88 121 GLU A CA 1
ATOM 912 C C . GLU A 1 121 ? 1.401 -8.860 -26.811 1.00 93.88 121 GLU A C 1
ATOM 914 O O . GLU A 1 121 ? 0.720 -9.730 -26.270 1.00 93.88 121 GLU A O 1
ATOM 919 N N . THR A 1 122 ? 2.506 -8.392 -26.228 1.00 92.88 122 THR A N 1
ATOM 920 C CA . THR A 1 122 ? 2.983 -8.846 -24.920 1.00 92.88 122 THR A CA 1
ATOM 921 C C . THR A 1 122 ? 3.627 -7.700 -24.163 1.00 92.88 122 THR A C 1
ATOM 923 O O . THR A 1 122 ? 4.433 -6.952 -24.715 1.00 92.88 122 THR A O 1
ATOM 926 N N . TYR A 1 123 ? 3.273 -7.584 -22.885 1.00 94.38 123 TYR A N 1
ATOM 927 C CA . TYR A 1 123 ? 3.818 -6.570 -21.994 1.00 94.38 123 TYR A CA 1
ATOM 928 C C . TYR A 1 123 ? 5.005 -7.101 -21.187 1.00 94.38 123 TYR A C 1
ATOM 930 O O . TYR A 1 123 ? 5.062 -8.304 -20.913 1.00 94.38 123 TYR A O 1
ATOM 938 N N . PRO A 1 124 ? 5.928 -6.212 -20.779 1.00 96.38 124 PRO A N 1
ATOM 939 C CA . PRO A 1 124 ? 7.068 -6.574 -19.954 1.00 96.38 124 PRO A CA 1
ATOM 940 C C . PRO A 1 124 ? 6.665 -7.258 -18.644 1.00 96.38 124 PRO A C 1
ATOM 942 O O . PRO A 1 124 ? 5.717 -6.861 -17.961 1.00 96.38 124 PRO A O 1
ATOM 945 N N . TRP A 1 125 ? 7.433 -8.278 -18.290 1.00 95.12 125 TRP A N 1
ATOM 946 C CA . TRP A 1 125 ? 7.282 -9.087 -17.089 1.00 95.12 125 TRP A CA 1
ATOM 947 C C . TRP A 1 125 ? 8.622 -9.208 -16.364 1.00 95.12 125 TRP A C 1
ATOM 949 O O . TRP A 1 125 ? 9.674 -9.229 -17.007 1.00 95.12 125 TRP A O 1
ATOM 959 N N . VAL A 1 126 ? 8.580 -9.323 -15.042 1.00 95.19 126 VAL A N 1
ATOM 960 C CA . VAL A 1 126 ? 9.745 -9.543 -14.177 1.00 95.19 126 VAL A CA 1
ATOM 961 C C . VAL A 1 126 ? 9.540 -10.805 -13.345 1.00 95.19 126 VAL A C 1
ATOM 963 O O . VAL A 1 126 ? 8.412 -11.120 -12.964 1.00 95.19 126 VAL A O 1
ATOM 966 N N . ALA A 1 127 ? 10.625 -11.528 -13.097 1.00 92.69 127 ALA A N 1
ATOM 967 C CA . ALA A 1 127 ? 10.659 -12.651 -12.174 1.00 92.69 127 ALA A CA 1
ATOM 968 C C . ALA A 1 127 ? 10.879 -12.149 -10.749 1.00 92.69 127 ALA A C 1
ATOM 970 O O . ALA A 1 127 ? 11.457 -11.080 -10.536 1.00 92.69 127 ALA A O 1
ATOM 971 N N . GLN A 1 128 ? 10.501 -12.968 -9.774 1.00 90.50 128 GLN A N 1
ATOM 972 C CA . GLN A 1 128 ? 10.949 -12.809 -8.402 1.00 90.50 128 GLN A CA 1
ATOM 973 C C . GLN A 1 128 ? 12.477 -12.635 -8.362 1.00 90.50 128 GLN A C 1
ATOM 975 O O . GLN A 1 128 ? 13.219 -13.363 -9.023 1.00 90.50 128 GLN A O 1
ATOM 980 N N . HIS A 1 129 ? 12.933 -11.671 -7.565 1.00 89.19 129 HIS A N 1
ATOM 981 C CA . HIS A 1 129 ? 14.332 -11.268 -7.409 1.00 89.19 129 HIS A CA 1
ATOM 982 C C . HIS A 1 129 ? 14.982 -10.579 -8.619 1.00 89.19 129 HIS A C 1
ATOM 984 O O . HIS A 1 129 ? 16.174 -10.274 -8.562 1.00 89.19 129 HIS A O 1
ATOM 990 N N . ASP A 1 130 ? 14.249 -10.270 -9.691 1.00 92.19 130 ASP A N 1
ATOM 991 C CA . ASP A 1 130 ? 14.785 -9.362 -10.705 1.00 92.19 130 ASP A CA 1
ATOM 992 C C . ASP A 1 130 ? 14.952 -7.949 -10.121 1.00 92.19 130 ASP A C 1
ATOM 994 O O . ASP A 1 130 ? 14.063 -7.478 -9.402 1.00 92.19 130 ASP A O 1
ATOM 998 N N . PRO A 1 131 ? 16.047 -7.235 -10.440 1.00 92.56 131 PRO A N 1
ATOM 999 C CA . PRO A 1 131 ? 16.208 -5.842 -10.049 1.00 92.56 131 PRO A CA 1
ATOM 1000 C C . PRO A 1 131 ? 15.239 -4.964 -10.841 1.00 92.56 131 PRO A C 1
ATOM 1002 O O . PRO A 1 131 ? 15.226 -4.995 -12.071 1.00 92.56 131 PRO A O 1
ATOM 1005 N N . ILE A 1 132 ? 14.457 -4.149 -10.137 1.00 93.94 132 ILE A N 1
ATOM 1006 C CA . ILE A 1 132 ? 13.444 -3.279 -10.748 1.00 93.94 132 ILE A CA 1
ATOM 1007 C C . ILE A 1 132 ? 13.721 -1.792 -10.529 1.00 93.94 132 ILE A C 1
ATOM 1009 O O . ILE A 1 132 ? 13.282 -0.977 -11.337 1.00 93.94 132 ILE A O 1
ATOM 1013 N N . ALA A 1 133 ? 14.451 -1.420 -9.475 1.00 92.75 133 ALA A N 1
ATOM 1014 C CA . ALA A 1 133 ? 14.782 -0.025 -9.184 1.00 92.75 133 ALA A CA 1
ATOM 1015 C C . ALA A 1 133 ? 15.874 0.097 -8.108 1.00 92.75 133 ALA A C 1
ATOM 1017 O O . ALA A 1 133 ? 16.534 -0.881 -7.750 1.00 92.75 133 ALA A O 1
ATOM 1018 N N . ARG A 1 134 ? 16.043 1.315 -7.588 1.00 91.06 134 ARG A N 1
ATOM 1019 C CA . ARG A 1 134 ? 16.794 1.643 -6.372 1.00 91.06 134 ARG A CA 1
ATOM 1020 C C . ARG A 1 134 ? 15.864 2.325 -5.373 1.00 91.06 134 ARG A C 1
ATOM 1022 O O . ARG A 1 134 ? 14.957 3.047 -5.798 1.00 91.06 134 ARG A O 1
ATOM 1029 N N . ILE A 1 135 ? 16.089 2.084 -4.083 1.00 89.31 135 ILE A N 1
ATOM 1030 C CA . ILE A 1 135 ? 15.431 2.822 -2.998 1.00 89.31 135 ILE A CA 1
ATOM 1031 C C . ILE A 1 135 ? 15.726 4.308 -3.198 1.00 89.31 135 ILE A C 1
ATOM 1033 O O . ILE A 1 135 ? 16.797 4.647 -3.681 1.00 89.31 135 ILE A O 1
ATOM 1037 N N . GLY A 1 136 ? 14.767 5.177 -2.904 1.00 87.38 136 GLY A N 1
ATOM 1038 C CA . GLY A 1 136 ? 14.944 6.618 -3.010 1.00 87.38 136 GLY A CA 1
ATOM 1039 C C . GLY A 1 136 ? 14.158 7.360 -1.942 1.00 87.38 136 GLY A C 1
ATOM 1040 O O . GLY A 1 136 ? 13.679 6.777 -0.972 1.00 87.38 136 GLY A O 1
ATOM 1041 N N . ASP A 1 137 ? 13.999 8.660 -2.153 1.00 83.50 137 ASP A N 1
ATOM 1042 C CA . ASP A 1 137 ? 13.180 9.550 -1.328 1.00 83.50 137 ASP A CA 1
ATOM 1043 C C . ASP A 1 137 ? 12.118 10.289 -2.160 1.00 83.50 137 ASP A C 1
ATOM 1045 O O . ASP A 1 137 ? 11.529 11.283 -1.726 1.00 83.50 137 ASP A O 1
ATOM 1049 N N . THR A 1 138 ? 11.870 9.853 -3.401 1.00 82.94 138 THR A N 1
ATOM 1050 C CA . THR A 1 138 ? 11.033 10.643 -4.303 1.00 82.94 138 THR A CA 1
ATOM 1051 C C . THR A 1 138 ? 9.600 10.703 -3.771 1.00 82.94 138 THR A C 1
ATOM 1053 O O . THR A 1 138 ? 8.941 9.692 -3.560 1.00 82.94 138 THR A O 1
ATOM 1056 N N . GLY A 1 139 ? 9.078 11.908 -3.535 1.00 77.19 139 GLY A N 1
ATOM 1057 C CA . GLY A 1 139 ? 7.745 12.071 -2.934 1.00 77.19 139 GLY A CA 1
ATOM 1058 C C . GLY A 1 139 ? 7.647 11.708 -1.442 1.00 77.19 139 GLY A C 1
ATOM 1059 O O . GLY A 1 139 ? 6.543 11.746 -0.905 1.00 77.19 139 GLY A O 1
ATOM 1060 N N . ALA A 1 140 ? 8.775 11.424 -0.788 1.00 75.75 140 ALA A N 1
ATOM 1061 C CA . ALA A 1 140 ? 8.920 11.182 0.644 1.00 75.75 140 ALA A CA 1
ATOM 1062 C C . ALA A 1 140 ? 9.786 12.272 1.310 1.00 75.75 140 ALA A C 1
ATOM 1064 O O . ALA A 1 140 ? 10.317 13.163 0.646 1.00 75.75 140 ALA A O 1
ATOM 1065 N N . THR A 1 141 ? 9.900 12.227 2.640 1.00 75.12 141 THR A N 1
ATOM 1066 C CA . THR A 1 141 ? 10.750 13.133 3.437 1.00 75.12 141 THR A CA 1
ATOM 1067 C C . THR A 1 141 ? 12.108 12.532 3.812 1.00 75.12 141 THR A C 1
ATOM 1069 O O . THR A 1 141 ? 12.980 13.271 4.264 1.00 75.12 141 THR A O 1
ATOM 1072 N N . PHE A 1 142 ? 12.295 11.222 3.631 1.00 76.88 142 PHE A N 1
ATOM 1073 C CA . PHE A 1 142 ? 13.535 10.489 3.895 1.00 76.88 142 PHE A CA 1
ATOM 1074 C C . PHE A 1 142 ? 13.623 9.243 3.003 1.00 76.88 142 PHE A C 1
ATOM 1076 O O . PHE A 1 142 ? 12.616 8.806 2.440 1.00 76.88 142 PHE A O 1
ATOM 1083 N N . GLU A 1 143 ? 14.820 8.669 2.892 1.00 81.25 143 GLU A N 1
ATOM 1084 C CA . GLU A 1 143 ? 15.088 7.484 2.076 1.00 81.25 143 GLU A CA 1
ATOM 1085 C C . GLU A 1 143 ? 14.442 6.221 2.659 1.00 81.25 143 GLU A C 1
ATOM 1087 O O . GLU A 1 143 ? 14.799 5.767 3.748 1.00 81.25 143 GLU A O 1
ATOM 1092 N N . HIS A 1 144 ? 13.511 5.632 1.912 1.00 82.69 144 HIS A N 1
ATOM 1093 C CA . HIS A 1 144 ? 12.918 4.338 2.236 1.00 82.69 144 HIS A CA 1
ATOM 1094 C C . HIS A 1 144 ? 12.202 3.741 1.023 1.00 82.69 144 HIS A C 1
ATOM 1096 O O . HIS A 1 144 ? 11.872 4.430 0.057 1.00 82.69 144 HIS A O 1
ATOM 1102 N N . LEU A 1 145 ? 11.939 2.437 1.076 1.00 87.12 145 LEU A N 1
ATOM 1103 C CA . LEU A 1 145 ? 11.025 1.772 0.155 1.00 87.12 145 LEU A CA 1
ATOM 1104 C C . LEU A 1 145 ? 9.662 1.650 0.828 1.00 87.12 145 LEU A C 1
ATOM 1106 O O . LEU A 1 145 ? 9.507 0.850 1.748 1.00 87.12 145 LEU A O 1
ATOM 1110 N N . HIS A 1 146 ? 8.667 2.372 0.321 1.00 88.69 146 HIS A N 1
ATOM 1111 C CA . HIS A 1 146 ? 7.278 2.099 0.680 1.00 88.69 146 HIS A CA 1
ATOM 1112 C C . HIS A 1 146 ? 6.741 0.980 -0.216 1.00 88.69 146 HIS A C 1
ATOM 1114 O O . HIS A 1 146 ? 6.635 1.131 -1.441 1.00 88.69 146 HIS A O 1
ATOM 1120 N N . PHE A 1 147 ? 6.439 -0.163 0.395 1.00 89.25 147 PHE A N 1
ATOM 1121 C CA . PHE A 1 147 ? 5.927 -1.354 -0.273 1.00 89.25 147 PHE A CA 1
ATOM 1122 C C . PHE A 1 147 ? 4.462 -1.593 0.095 1.00 89.25 147 PHE A C 1
ATOM 1124 O O . PHE A 1 147 ? 4.084 -1.605 1.268 1.00 89.25 147 PHE A O 1
ATOM 1131 N N . GLU A 1 148 ? 3.618 -1.833 -0.904 1.00 88.75 148 GLU A N 1
ATOM 1132 C CA . GLU A 1 148 ? 2.218 -2.191 -0.680 1.00 88.75 148 GLU A CA 1
ATOM 1133 C C . GLU A 1 148 ? 1.811 -3.434 -1.452 1.00 88.75 148 GLU A C 1
ATOM 1135 O O . GLU A 1 148 ? 2.317 -3.720 -2.538 1.00 88.75 148 GLU A O 1
ATOM 1140 N N . THR A 1 149 ? 0.793 -4.104 -0.919 1.00 88.31 149 THR A N 1
ATOM 1141 C CA . THR A 1 149 ? -0.001 -5.085 -1.651 1.00 88.31 149 THR A CA 1
ATOM 1142 C C . THR A 1 149 ? -1.421 -4.554 -1.794 1.00 88.31 149 THR A C 1
ATOM 1144 O O . THR A 1 149 ? -1.940 -3.908 -0.881 1.00 88.31 149 THR A O 1
ATOM 1147 N N . ARG A 1 150 ? -2.048 -4.778 -2.949 1.00 87.69 150 ARG A N 1
ATOM 1148 C CA . ARG A 1 150 ? -3.443 -4.399 -3.209 1.00 87.69 150 ARG A CA 1
ATOM 1149 C C . ARG A 1 150 ? -4.177 -5.555 -3.881 1.00 87.69 150 ARG A C 1
ATOM 1151 O O . ARG A 1 150 ? -3.653 -6.136 -4.829 1.00 87.69 150 ARG A O 1
ATOM 1158 N N . ALA A 1 151 ? -5.368 -5.902 -3.399 1.00 87.38 151 ALA A N 1
ATOM 1159 C CA . ALA A 1 151 ? -6.132 -7.056 -3.888 1.00 87.38 151 ALA A CA 1
ATOM 1160 C C . ALA A 1 151 ? -7.335 -6.616 -4.734 1.00 87.38 151 ALA A C 1
ATOM 1162 O O . ALA A 1 151 ? -8.108 -5.760 -4.324 1.00 87.38 151 ALA A O 1
ATOM 1163 N N . GLY A 1 152 ? -7.512 -7.188 -5.922 1.00 87.88 152 GLY A N 1
ATOM 1164 C CA . GLY A 1 152 ? -8.621 -6.919 -6.846 1.00 87.88 152 GLY A CA 1
ATOM 1165 C C . GLY A 1 152 ? -8.460 -5.659 -7.703 1.00 87.88 152 GLY A C 1
ATOM 1166 O O . GLY A 1 152 ? -8.819 -5.668 -8.881 1.00 87.88 152 GLY A O 1
ATOM 1167 N N . SER A 1 153 ? -7.870 -4.590 -7.169 1.00 89.56 153 SER A N 1
ATOM 1168 C CA . SER A 1 153 ? -7.615 -3.345 -7.902 1.00 89.56 153 SER A CA 1
ATOM 1169 C C . SER A 1 153 ? -6.293 -2.709 -7.462 1.00 89.56 153 SER A C 1
ATOM 1171 O O . SER A 1 153 ? -5.909 -2.849 -6.302 1.00 89.56 153 SER A O 1
ATOM 1173 N N . PRO A 1 154 ? -5.583 -1.997 -8.358 1.00 87.69 154 PRO A N 1
ATOM 1174 C CA . PRO A 1 154 ? -4.350 -1.326 -7.998 1.00 87.69 154 PRO A CA 1
ATOM 1175 C C . PRO A 1 154 ? -4.592 -0.002 -7.272 1.00 87.69 154 PRO A C 1
ATOM 1177 O O . PRO A 1 154 ? -3.611 0.666 -6.989 1.00 87.69 154 PRO A O 1
ATOM 1180 N N . ASN A 1 155 ? -5.832 0.410 -6.976 1.00 83.75 155 ASN A N 1
ATOM 1181 C CA . ASN A 1 155 ? -6.147 1.670 -6.284 1.00 83.75 155 ASN A CA 1
ATOM 1182 C C . ASN A 1 155 ? -5.969 1.588 -4.757 1.00 83.75 155 ASN A C 1
ATOM 1184 O O . ASN A 1 155 ? -6.027 0.511 -4.169 1.00 83.75 155 ASN A O 1
ATOM 1188 N N . HIS A 1 156 ? -5.796 2.742 -4.108 1.00 80.56 156 HIS A N 1
ATOM 1189 C CA . HIS A 1 156 ? -5.446 2.829 -2.687 1.00 80.56 156 HIS A CA 1
ATOM 1190 C C . HIS A 1 156 ? -6.497 2.209 -1.748 1.00 80.56 156 HIS A C 1
ATOM 1192 O O . HIS A 1 156 ? -6.134 1.591 -0.755 1.00 80.56 156 HIS A O 1
ATOM 1198 N N . GLU A 1 157 ? -7.785 2.255 -2.092 1.00 79.12 157 GLU A N 1
ATOM 1199 C CA . GLU A 1 157 ? -8.850 1.633 -1.290 1.00 79.12 157 GLU A CA 1
ATOM 1200 C C . GLU A 1 157 ? -8.772 0.089 -1.218 1.00 79.12 157 GLU A C 1
ATOM 1202 O O . GLU A 1 157 ? -9.496 -0.550 -0.456 1.00 79.12 157 GLU A O 1
ATOM 1207 N N . TYR A 1 158 ? -7.868 -0.527 -1.984 1.00 83.19 158 TYR A N 1
ATOM 1208 C CA . TYR A 1 158 ? -7.644 -1.972 -2.015 1.00 83.19 158 TYR A CA 1
ATOM 1209 C C . TYR A 1 158 ? -6.352 -2.410 -1.321 1.00 83.19 158 TYR A C 1
ATOM 1211 O O . TYR A 1 158 ? -5.975 -3.577 -1.440 1.00 83.19 158 TYR A O 1
ATOM 1219 N N . VAL A 1 159 ? -5.680 -1.511 -0.593 1.00 81.00 159 VAL A N 1
ATOM 1220 C CA . VAL A 1 159 ? -4.470 -1.835 0.177 1.00 81.00 159 VAL A CA 1
ATOM 1221 C C . VAL A 1 159 ? -4.742 -2.957 1.180 1.00 81.00 159 VAL A C 1
ATOM 1223 O O . VAL A 1 159 ? -5.797 -3.030 1.814 1.00 81.00 159 VAL A O 1
ATOM 1226 N N . ARG A 1 160 ? -3.787 -3.879 1.275 1.00 81.50 160 ARG A N 1
ATOM 1227 C CA . ARG A 1 160 ? -3.751 -4.991 2.223 1.00 81.50 160 ARG A CA 1
ATOM 1228 C C . ARG A 1 160 ? -2.438 -4.965 2.986 1.00 81.50 160 ARG A C 1
ATOM 1230 O O . ARG A 1 160 ? -1.472 -4.325 2.560 1.00 81.50 160 ARG A O 1
ATOM 1237 N N . ASN A 1 161 ? -2.417 -5.674 4.108 1.00 73.81 161 ASN A N 1
ATOM 1238 C CA . ASN A 1 161 ? -1.203 -5.884 4.872 1.00 73.81 161 ASN A CA 1
ATOM 1239 C C . ASN A 1 161 ? -0.170 -6.620 3.991 1.00 73.81 161 ASN A C 1
ATOM 1241 O O . ASN A 1 161 ? -0.408 -7.774 3.629 1.00 73.81 161 ASN A O 1
ATOM 1245 N N . PRO A 1 162 ? 0.951 -5.979 3.608 1.00 75.38 162 PRO A N 1
ATOM 1246 C CA . PRO A 1 162 ? 1.928 -6.595 2.719 1.00 75.38 162 PRO A CA 1
ATOM 1247 C C . PRO A 1 162 ? 2.634 -7.792 3.350 1.00 75.38 162 PRO A C 1
ATOM 1249 O O . PRO A 1 162 ? 3.116 -8.646 2.609 1.00 75.38 162 PRO A O 1
ATOM 1252 N N . TYR A 1 163 ? 2.668 -7.885 4.682 1.00 68.00 163 TYR A N 1
ATOM 1253 C CA . TYR A 1 163 ? 3.294 -9.010 5.368 1.00 68.00 163 TYR A CA 1
ATOM 1254 C C . TYR A 1 163 ? 2.635 -10.335 4.999 1.00 68.00 163 TYR A C 1
ATOM 1256 O O . TYR A 1 163 ? 3.373 -11.255 4.679 1.00 68.00 163 TYR A O 1
ATOM 1264 N N . ALA A 1 164 ? 1.305 -10.379 4.868 1.00 64.44 164 ALA A N 1
ATOM 1265 C CA . ALA A 1 164 ? 0.552 -11.568 4.441 1.00 64.44 164 ALA A CA 1
ATOM 1266 C C . ALA A 1 164 ? 0.954 -12.137 3.069 1.00 64.44 164 ALA A C 1
ATOM 1268 O O . ALA A 1 164 ? 0.530 -13.228 2.697 1.00 64.44 164 ALA A O 1
ATOM 1269 N N . TYR A 1 165 ? 1.759 -11.403 2.297 1.00 65.62 165 TYR A N 1
ATOM 1270 C CA . TYR A 1 165 ? 2.202 -11.795 0.961 1.00 65.62 165 TYR A CA 1
ATOM 1271 C C . TYR A 1 165 ? 3.728 -11.827 0.812 1.00 65.62 165 TYR A C 1
ATOM 1273 O O . TYR A 1 165 ? 4.225 -12.181 -0.260 1.00 65.62 165 TYR A O 1
ATOM 1281 N N . LEU A 1 166 ? 4.482 -11.444 1.846 1.00 66.38 166 LEU A N 1
ATOM 1282 C CA . LEU A 1 166 ? 5.938 -11.549 1.850 1.00 66.38 166 LEU A CA 1
ATOM 1283 C C . LEU A 1 166 ? 6.349 -12.932 2.371 1.00 66.38 166 LEU A C 1
ATOM 1285 O O . LEU A 1 166 ? 5.704 -13.464 3.270 1.00 66.38 166 LEU A O 1
ATOM 1289 N N . PRO A 1 167 ? 7.424 -13.539 1.839 1.00 55.75 167 PRO A N 1
ATOM 1290 C CA . PRO A 1 167 ? 7.900 -14.815 2.352 1.00 55.75 167 PRO A CA 1
ATOM 1291 C C . PRO A 1 167 ? 8.267 -14.695 3.837 1.00 55.75 167 PRO A C 1
ATOM 1293 O O . PRO A 1 167 ? 9.182 -13.960 4.210 1.00 55.75 167 PRO A O 1
ATOM 1296 N N . HIS A 1 168 ? 7.556 -15.443 4.680 1.00 54.00 168 HIS A N 1
ATOM 1297 C CA . HIS A 1 168 ? 7.859 -15.575 6.100 1.00 54.00 168 HIS A CA 1
ATOM 1298 C C . HIS A 1 168 ? 9.023 -16.553 6.263 1.00 54.00 168 HIS A C 1
ATOM 1300 O O . HIS A 1 168 ? 8.873 -17.762 6.084 1.00 54.00 168 HIS A O 1
ATOM 1306 N N . HIS A 1 169 ? 10.211 -16.023 6.544 1.00 50.53 169 HIS A N 1
ATOM 1307 C CA . HIS A 1 169 ? 11.354 -16.844 6.951 1.00 50.53 169 HIS A CA 1
ATOM 1308 C C . HIS A 1 169 ? 11.355 -17.147 8.457 1.00 50.53 169 HIS A C 1
ATOM 1310 O O . HIS A 1 169 ? 12.091 -18.034 8.890 1.00 50.53 169 HIS A O 1
ATOM 1316 N N . ASP A 1 170 ? 10.514 -16.446 9.216 1.00 55.47 170 ASP A N 1
ATOM 1317 C CA . ASP A 1 170 ? 10.376 -16.540 10.666 1.00 55.47 170 ASP A CA 1
ATOM 1318 C C . ASP A 1 170 ? 9.018 -17.166 11.049 1.00 55.47 170 ASP A C 1
ATOM 1320 O O . ASP A 1 170 ? 8.201 -17.483 10.178 1.00 55.47 170 ASP A O 1
ATOM 1324 N N . GLU A 1 171 ? 8.788 -17.379 12.350 1.00 62.00 171 GLU A N 1
ATOM 1325 C CA . GLU A 1 171 ? 7.487 -17.813 12.882 1.00 62.00 171 GLU A CA 1
ATOM 1326 C C . GLU A 1 171 ? 6.384 -16.860 12.396 1.00 62.00 171 GLU A C 1
ATOM 1328 O O . GLU A 1 171 ? 6.607 -15.657 12.276 1.00 62.00 171 GLU A O 1
ATOM 1333 N N . THR A 1 172 ? 5.211 -17.383 12.026 1.00 69.38 172 THR A N 1
ATOM 1334 C CA . THR A 1 172 ? 4.127 -16.517 11.537 1.00 69.38 172 THR A CA 1
ATOM 1335 C C . THR A 1 172 ? 3.351 -15.880 12.678 1.00 69.38 172 THR A C 1
ATOM 1337 O O . THR A 1 172 ? 2.763 -14.834 12.476 1.00 69.38 172 THR A O 1
ATOM 1340 N N . MET A 1 173 ? 3.410 -16.444 13.882 1.00 76.94 173 MET A N 1
ATOM 1341 C CA . MET A 1 173 ? 2.788 -15.867 15.071 1.00 76.94 173 MET A CA 1
ATOM 1342 C C . MET A 1 173 ? 3.729 -14.863 15.733 1.00 76.94 173 MET A C 1
ATOM 1344 O O . MET A 1 173 ? 4.873 -15.200 16.032 1.00 76.94 173 MET A O 1
ATOM 1348 N N . HIS A 1 174 ? 3.221 -13.664 15.997 1.00 73.31 174 HIS A N 1
ATOM 1349 C CA . HIS A 1 174 ? 3.940 -12.562 16.633 1.00 73.31 174 HIS A CA 1
ATOM 1350 C C . HIS A 1 174 ? 3.123 -12.036 17.805 1.00 73.31 174 HIS A C 1
ATOM 1352 O O . HIS A 1 174 ? 1.927 -11.784 17.651 1.00 73.31 174 HIS A O 1
ATOM 1358 N N . GLU A 1 175 ? 3.757 -11.842 18.958 1.00 77.44 175 GLU A N 1
ATOM 1359 C CA . GLU A 1 175 ? 3.090 -11.209 20.097 1.00 77.44 175 GLU A CA 1
ATOM 1360 C C . GLU A 1 175 ? 2.779 -9.747 19.747 1.00 77.44 175 GLU A C 1
ATOM 1362 O O . GLU A 1 175 ? 3.639 -9.007 19.250 1.00 77.44 175 GLU A O 1
ATOM 1367 N N . ALA A 1 176 ? 1.534 -9.337 19.987 1.00 77.12 176 ALA A N 1
ATOM 1368 C CA . ALA A 1 176 ? 1.112 -7.953 19.850 1.00 77.12 176 ALA A CA 1
ATOM 1369 C C . ALA A 1 176 ? 0.873 -7.345 21.236 1.00 77.12 176 ALA A C 1
ATOM 1371 O O . ALA A 1 176 ? 0.231 -7.938 22.097 1.00 77.12 176 ALA A O 1
ATOM 1372 N N . SER A 1 177 ? 1.361 -6.129 21.430 1.00 77.25 177 SER A N 1
ATOM 1373 C CA . SER A 1 177 ? 1.165 -5.321 22.632 1.00 77.25 177 SER A CA 1
ATOM 1374 C C . SER A 1 177 ? 0.620 -3.950 22.243 1.00 77.25 177 SER A C 1
ATOM 1376 O O . SER A 1 177 ? 0.656 -3.570 21.070 1.00 77.25 177 SER A O 1
ATOM 1378 N N . LEU A 1 178 ? 0.080 -3.202 23.199 1.00 78.31 178 LEU A N 1
ATOM 1379 C CA . LEU A 1 178 ? -0.398 -1.843 22.980 1.00 78.31 178 LEU A CA 1
ATOM 1380 C C . LEU A 1 178 ? 0.478 -0.850 23.739 1.00 78.31 178 LEU A C 1
ATOM 1382 O O . LEU A 1 178 ? 0.779 -1.012 24.919 1.00 78.31 178 LEU A O 1
ATOM 1386 N N . GLU A 1 179 ? 0.843 0.230 23.069 1.00 73.81 179 GLU A N 1
ATOM 1387 C CA . GLU A 1 179 ? 1.578 1.340 23.652 1.00 73.81 179 GLU A CA 1
ATOM 1388 C C . GLU A 1 179 ? 0.767 2.617 23.452 1.00 73.81 179 GLU A C 1
ATOM 1390 O O . GLU A 1 179 ? 0.476 3.011 2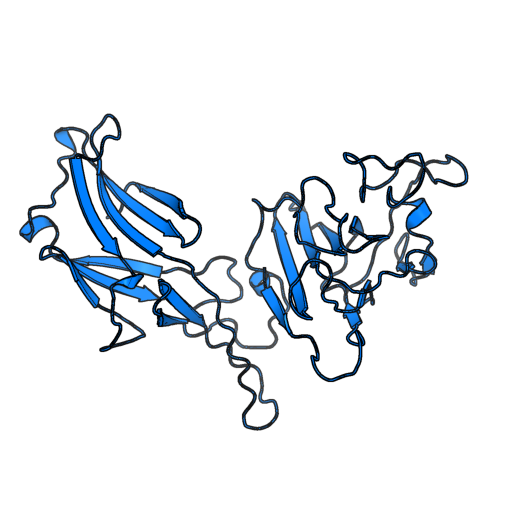2.324 1.00 73.81 179 GLU A O 1
ATOM 1395 N N . ALA A 1 180 ? 0.371 3.277 24.541 1.00 69.88 180 ALA A N 1
ATOM 1396 C CA . ALA A 1 180 ? -0.204 4.610 24.422 1.00 69.88 180 ALA A CA 1
ATOM 1397 C C . ALA A 1 180 ? 0.902 5.648 24.257 1.00 69.88 180 ALA A C 1
ATOM 1399 O O . ALA A 1 180 ? 1.918 5.636 24.952 1.00 69.88 180 ALA A O 1
ATOM 1400 N N . SER A 1 181 ? 0.655 6.588 23.359 1.00 65.94 181 SER A N 1
ATOM 1401 C CA . SER A 1 181 ? 1.486 7.752 23.103 1.00 65.94 181 SER A CA 1
ATOM 1402 C C . SER A 1 181 ? 0.635 9.018 23.201 1.00 65.94 181 SER A C 1
ATOM 1404 O O . SER A 1 181 ? -0.594 8.956 23.214 1.00 65.94 181 SER A O 1
ATOM 1406 N N . ALA A 1 182 ? 1.282 10.186 23.232 1.00 64.31 182 ALA A N 1
ATOM 1407 C CA . ALA A 1 182 ? 0.576 11.470 23.208 1.00 64.31 182 ALA A CA 1
ATOM 1408 C C . ALA A 1 182 ? -0.317 11.641 21.964 1.00 64.31 182 ALA A C 1
ATOM 1410 O O . ALA A 1 182 ? -1.256 12.433 21.990 1.00 64.31 182 ALA A O 1
ATOM 1411 N N . ASP A 1 183 ? -0.018 10.887 20.905 1.00 63.84 183 ASP A N 1
ATOM 1412 C CA . ASP A 1 183 ? -0.707 10.941 19.627 1.00 63.84 183 ASP A CA 1
ATOM 1413 C C . ASP A 1 183 ? -1.767 9.833 19.484 1.00 63.84 183 ASP A C 1
ATOM 1415 O O . ASP A 1 183 ? -2.451 9.815 18.478 1.00 63.84 183 ASP A O 1
ATOM 1419 N N . GLY A 1 184 ? -1.938 8.921 20.453 1.00 66.00 184 GLY A N 1
ATOM 1420 C CA . GLY A 1 184 ? -2.937 7.839 20.398 1.00 66.00 184 GLY A CA 1
ATOM 1421 C C . GLY A 1 184 ? -2.389 6.469 20.809 1.00 66.00 184 GLY A C 1
ATOM 1422 O O . GLY A 1 184 ? -1.300 6.368 21.378 1.00 66.00 184 GLY A O 1
ATOM 1423 N N . LEU A 1 185 ? -3.146 5.403 20.532 1.00 70.12 185 LEU A N 1
ATOM 1424 C CA . LEU A 1 185 ? -2.804 4.027 20.915 1.00 70.12 185 LEU A CA 1
ATOM 1425 C C . LEU A 1 185 ? -2.149 3.276 19.754 1.00 70.12 185 LEU A C 1
ATOM 1427 O O . LEU A 1 185 ? -2.795 3.057 18.740 1.00 70.12 185 LEU A O 1
ATOM 1431 N N . ARG A 1 186 ? -0.913 2.810 19.927 1.00 70.50 186 ARG A N 1
ATOM 1432 C CA . ARG A 1 186 ? -0.143 2.072 18.920 1.00 70.50 186 ARG A CA 1
ATOM 1433 C C . ARG A 1 186 ? -0.126 0.579 19.233 1.00 70.50 186 ARG A C 1
ATOM 1435 O O . ARG A 1 186 ? 0.149 0.194 20.363 1.00 70.50 186 ARG A O 1
ATOM 1442 N N . ALA A 1 187 ? -0.351 -0.266 18.229 1.00 69.31 187 ALA A N 1
ATOM 1443 C CA . ALA A 1 187 ? -0.048 -1.689 18.336 1.00 69.31 187 ALA A CA 1
ATOM 1444 C C . ALA A 1 187 ? 1.445 -1.923 18.055 1.00 69.31 187 ALA A C 1
ATOM 1446 O O . ALA A 1 187 ? 1.974 -1.530 17.017 1.00 69.31 187 ALA A O 1
ATOM 1447 N N . ARG A 1 188 ? 2.151 -2.567 18.975 1.00 70.00 188 ARG A N 1
ATOM 1448 C CA . ARG A 1 188 ? 3.527 -3.010 18.768 1.00 70.00 188 ARG A CA 1
ATOM 1449 C C . ARG A 1 188 ? 3.515 -4.511 18.538 1.00 70.00 188 ARG A C 1
ATOM 1451 O O . ARG A 1 188 ? 3.095 -5.263 19.408 1.00 70.00 188 ARG A O 1
ATOM 1458 N N . ILE A 1 189 ? 3.986 -4.930 17.370 1.00 68.19 189 ILE A N 1
ATOM 1459 C CA . ILE A 1 189 ? 4.071 -6.339 16.990 1.00 68.19 189 ILE A CA 1
ATOM 1460 C C . ILE A 1 189 ? 5.546 -6.722 16.995 1.00 68.19 189 ILE A C 1
ATOM 1462 O O . ILE A 1 189 ? 6.332 -6.224 16.186 1.00 68.19 189 ILE A O 1
ATOM 1466 N N . GLU A 1 190 ? 5.943 -7.593 17.914 1.00 62.56 190 GLU A N 1
ATOM 1467 C CA . GLU A 1 190 ? 7.325 -8.058 17.965 1.00 62.56 190 GLU A CA 1
ATOM 1468 C C . GLU A 1 190 ? 7.524 -9.192 16.963 1.00 62.56 190 GLU A C 1
ATOM 1470 O O . GLU A 1 190 ? 7.031 -10.297 17.155 1.00 62.56 190 GLU A O 1
ATOM 1475 N N . ILE A 1 191 ? 8.266 -8.914 15.885 1.00 57.78 191 ILE A N 1
ATOM 1476 C CA . ILE A 1 191 ? 8.642 -9.917 14.885 1.00 57.78 191 ILE A CA 1
ATOM 1477 C C . ILE A 1 191 ? 10.065 -10.400 15.184 1.00 57.78 191 ILE A C 1
ATOM 1479 O O . ILE A 1 191 ? 11.028 -9.709 14.819 1.00 57.78 191 ILE A O 1
ATOM 1483 N N . PRO A 1 192 ? 10.250 -11.567 15.833 1.00 50.25 192 PRO A N 1
ATOM 1484 C CA . PRO A 1 192 ? 11.573 -12.105 16.104 1.00 50.25 192 PRO A CA 1
ATOM 1485 C C . PRO A 1 192 ? 12.206 -12.580 14.794 1.00 50.25 192 PRO A C 1
ATOM 1487 O O . PRO A 1 192 ? 12.024 -13.715 14.361 1.00 50.25 192 PRO A O 1
ATOM 1490 N N . ARG A 1 193 ? 12.985 -11.711 14.147 1.00 47.19 193 ARG A N 1
ATOM 1491 C CA . ARG A 1 193 ? 13.846 -12.133 13.038 1.00 47.19 193 ARG A CA 1
ATOM 1492 C C . ARG A 1 193 ? 14.983 -12.995 13.575 1.00 47.19 193 ARG A C 1
ATOM 1494 O O . ARG A 1 193 ? 15.526 -12.702 14.644 1.00 47.19 193 ARG A O 1
ATOM 1501 N N . GLN A 1 194 ? 15.385 -14.028 12.826 1.00 39.81 194 GLN A N 1
ATOM 1502 C CA . GLN A 1 194 ? 16.608 -14.781 13.138 1.00 39.81 194 GLN A CA 1
ATOM 1503 C C . GLN A 1 194 ? 17.780 -13.850 13.505 1.00 39.81 194 GLN A C 1
ATOM 1505 O O . GLN A 1 194 ? 17.924 -12.778 12.910 1.00 39.81 194 GLN A O 1
ATOM 1510 N N . PRO A 1 195 ? 18.641 -14.253 14.459 1.00 39.94 195 PRO A N 1
ATOM 1511 C CA . PRO A 1 195 ? 19.603 -13.358 15.080 1.00 39.94 195 PRO A CA 1
ATOM 1512 C C . PRO A 1 195 ? 20.598 -12.811 14.052 1.00 39.94 195 PRO A C 1
ATOM 1514 O O . PRO A 1 195 ? 21.555 -13.478 13.653 1.00 39.94 195 PRO A O 1
ATOM 1517 N N . GLY A 1 196 ? 20.392 -11.550 13.678 1.00 44.66 196 GLY A N 1
ATOM 1518 C CA . GLY A 1 196 ? 21.477 -10.652 13.321 1.00 44.66 196 GLY A CA 1
ATOM 1519 C C . GLY A 1 196 ? 22.360 -10.364 14.546 1.00 44.66 196 GLY A C 1
ATOM 1520 O O . GLY A 1 196 ? 22.121 -10.898 15.637 1.00 44.66 196 GLY A O 1
ATOM 1521 N N . PRO A 1 197 ? 23.439 -9.578 14.389 1.00 34.72 197 PRO A N 1
ATOM 1522 C CA . PRO A 1 197 ? 24.340 -9.256 15.491 1.00 34.72 197 PRO A CA 1
ATOM 1523 C C . PRO A 1 197 ? 23.564 -8.793 16.734 1.00 34.72 197 PRO A C 1
ATOM 1525 O O . PRO A 1 197 ? 22.611 -8.028 16.641 1.00 34.72 197 PRO A O 1
ATOM 1528 N N . MET A 1 198 ? 23.991 -9.293 17.897 1.00 29.19 198 MET A N 1
ATOM 1529 C CA . MET A 1 198 ? 23.387 -9.067 19.213 1.00 29.19 198 MET A CA 1
ATOM 1530 C C . MET A 1 198 ? 23.002 -7.586 19.403 1.00 29.19 198 MET A C 1
ATOM 1532 O O . MET A 1 198 ? 23.883 -6.739 19.550 1.00 29.19 198 MET A O 1
ATOM 1536 N N . GLY A 1 199 ? 21.696 -7.292 19.357 1.00 33.47 199 GLY A N 1
ATOM 1537 C CA . GLY A 1 199 ? 21.137 -5.932 19.366 1.00 33.47 199 GLY A CA 1
ATOM 1538 C C . GLY A 1 199 ? 20.281 -5.561 18.146 1.00 33.47 199 GLY A C 1
ATOM 1539 O O . GLY A 1 199 ? 19.694 -4.487 18.149 1.00 33.47 199 GLY A O 1
ATOM 1540 N N . SER A 1 200 ? 20.179 -6.414 17.120 1.00 35.00 200 SER A N 1
ATOM 1541 C CA . SER A 1 200 ? 19.316 -6.172 15.955 1.00 35.00 200 SER A CA 1
ATOM 1542 C C . SER A 1 200 ? 17.906 -6.749 16.142 1.00 35.00 200 SER A C 1
ATOM 1544 O O . SER A 1 200 ? 17.532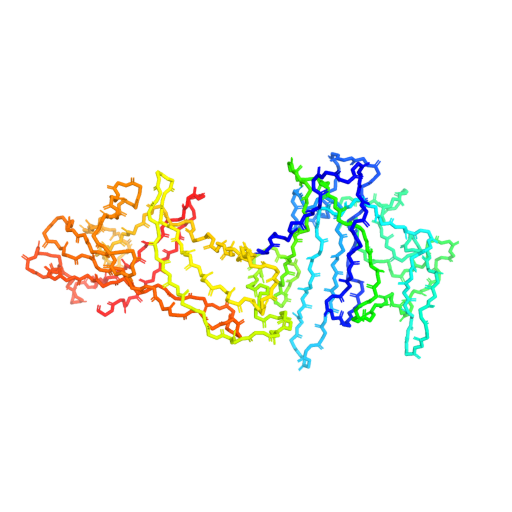 -7.715 15.476 1.00 35.00 200 SER A O 1
ATOM 1546 N N . THR A 1 201 ? 17.115 -6.181 17.046 1.00 36.44 201 THR A N 1
ATOM 1547 C CA . THR A 1 201 ? 15.656 -6.214 16.896 1.00 36.44 201 THR A CA 1
ATOM 1548 C C . THR A 1 201 ? 15.304 -5.087 15.932 1.00 36.44 201 THR A C 1
ATOM 1550 O O . THR A 1 201 ? 15.517 -3.914 16.226 1.00 36.44 201 THR A O 1
ATOM 1553 N N . THR A 1 202 ? 14.840 -5.411 14.725 1.00 42.16 202 THR A N 1
ATOM 1554 C CA . THR A 1 202 ? 14.054 -4.427 13.975 1.00 42.16 202 THR A CA 1
ATOM 1555 C C . THR A 1 202 ? 12.678 -4.462 14.609 1.00 42.16 202 THR A C 1
ATOM 1557 O O . THR A 1 202 ? 11.867 -5.303 14.227 1.00 42.16 202 THR A O 1
ATOM 1560 N N . ASP A 1 203 ? 12.467 -3.629 15.627 1.00 45.56 203 ASP A N 1
ATOM 1561 C CA . ASP A 1 203 ? 11.136 -3.359 16.158 1.00 45.56 203 ASP A CA 1
ATOM 1562 C C . ASP A 1 203 ? 10.291 -2.867 14.978 1.00 45.56 203 ASP A C 1
ATOM 1564 O O . ASP A 1 203 ? 10.502 -1.776 14.447 1.00 45.56 203 ASP A O 1
ATOM 1568 N N . LEU A 1 204 ? 9.426 -3.736 14.460 1.00 47.72 204 LEU A N 1
ATOM 1569 C CA . LEU A 1 204 ? 8.493 -3.378 13.404 1.00 47.72 204 LEU A CA 1
ATOM 1570 C C . LEU A 1 204 ? 7.212 -2.941 14.093 1.00 47.72 204 LEU A C 1
ATOM 1572 O O . LEU A 1 204 ? 6.355 -3.743 14.442 1.00 47.72 204 LEU A O 1
ATOM 1576 N N . GLU A 1 205 ? 7.108 -1.641 14.319 1.00 51.03 205 GLU A N 1
ATOM 1577 C CA . GLU A 1 205 ? 5.899 -1.038 14.853 1.00 51.03 205 GLU A CA 1
ATOM 1578 C C . GLU A 1 205 ? 4.868 -0.927 13.723 1.00 51.03 205 GLU A C 1
ATOM 1580 O O . GLU A 1 205 ? 5.076 -0.208 12.744 1.00 51.03 205 GLU A O 1
ATOM 1585 N N . GLN A 1 206 ? 3.753 -1.655 13.828 1.00 50.84 206 GLN A N 1
ATOM 1586 C CA . GLN A 1 206 ? 2.595 -1.402 12.978 1.00 50.84 206 GLN A CA 1
ATOM 1587 C C . GLN A 1 206 ? 1.702 -0.387 13.669 1.00 50.84 206 GLN A C 1
ATOM 1589 O O . GLN A 1 206 ? 0.994 -0.686 14.624 1.00 50.84 206 GLN A O 1
ATOM 1594 N N . GLN A 1 207 ? 1.729 0.839 13.168 1.00 54.22 207 GLN A N 1
ATOM 1595 C CA . GLN A 1 207 ? 0.933 1.903 13.738 1.00 54.22 207 GLN A CA 1
ATOM 1596 C C . GLN A 1 207 ? -0.558 1.670 13.450 1.00 54.22 207 GLN A C 1
ATOM 1598 O O . GLN A 1 207 ? -1.030 1.812 12.323 1.00 54.22 207 GLN A O 1
ATOM 1603 N N . LEU A 1 208 ? -1.292 1.275 14.489 1.00 60.22 208 LEU A N 1
ATOM 1604 C CA . LEU A 1 208 ? -2.735 1.434 14.540 1.00 60.22 208 LEU A CA 1
ATOM 1605 C C . LEU A 1 208 ? -2.995 2.891 14.939 1.00 60.22 208 LEU A C 1
ATOM 1607 O O . LEU A 1 208 ? -2.680 3.281 16.051 1.00 60.22 208 LEU A O 1
ATOM 1611 N N . ASP A 1 209 ? -3.513 3.709 14.033 1.00 67.25 209 ASP A N 1
ATOM 1612 C CA . ASP A 1 209 ? -3.753 5.131 14.293 1.00 67.25 209 ASP A CA 1
ATOM 1613 C C . ASP A 1 209 ? -5.150 5.359 14.868 1.00 67.25 209 ASP A C 1
ATOM 1615 O O . ASP A 1 209 ? -5.941 6.038 14.236 1.00 67.25 209 ASP A O 1
ATOM 1619 N N . VAL A 1 210 ? -5.517 4.781 16.016 1.00 72.56 210 VAL A N 1
ATOM 1620 C CA . VAL A 1 210 ? -6.849 5.052 16.601 1.00 72.56 210 VAL A CA 1
ATOM 1621 C C . VAL A 1 210 ? -6.790 6.282 17.505 1.00 72.56 210 VAL A C 1
ATOM 1623 O O . VAL A 1 210 ? -6.008 6.335 18.456 1.00 72.56 210 VAL A O 1
ATOM 1626 N N . GLU A 1 211 ? -7.654 7.256 17.221 1.00 79.50 211 GLU A N 1
ATOM 1627 C CA . GLU A 1 211 ? -7.844 8.466 18.022 1.00 79.50 211 GLU A CA 1
ATOM 1628 C C . GLU A 1 211 ? -8.907 8.252 19.103 1.00 79.50 211 GLU A C 1
ATOM 1630 O O . GLU A 1 211 ? -8.698 8.594 20.271 1.00 79.50 211 GLU A O 1
ATOM 1635 N N . ALA A 1 212 ? -10.047 7.660 18.728 1.00 85.50 212 ALA A N 1
ATOM 1636 C CA . ALA A 1 212 ? -11.184 7.495 19.624 1.00 85.50 212 ALA A CA 1
ATOM 1637 C C . ALA A 1 212 ? -11.983 6.211 19.367 1.00 85.50 212 ALA A C 1
ATOM 1639 O O . ALA A 1 212 ? -12.149 5.760 18.232 1.00 85.50 212 ALA A O 1
ATOM 1640 N N . LEU A 1 213 ? -12.538 5.667 20.451 1.00 89.06 213 LEU A N 1
ATOM 1641 C CA . LEU A 1 213 ? -13.533 4.596 20.443 1.00 89.06 213 LEU A CA 1
ATOM 1642 C C . LEU A 1 213 ? -14.841 5.145 21.014 1.00 89.06 213 LEU A C 1
ATOM 1644 O O . LEU A 1 213 ? -14.844 5.730 22.097 1.00 89.06 213 LEU A O 1
ATOM 1648 N N . ARG A 1 214 ? -15.960 4.955 20.315 1.00 91.94 214 ARG A N 1
ATOM 1649 C CA . ARG A 1 214 ? -17.286 5.385 20.778 1.00 91.94 214 ARG A CA 1
ATOM 1650 C C . ARG A 1 214 ? -18.250 4.214 20.743 1.00 91.94 214 ARG A C 1
ATOM 1652 O O . ARG A 1 214 ? -18.550 3.688 19.676 1.00 91.94 214 ARG A O 1
ATOM 1659 N N . LEU A 1 215 ? -18.757 3.819 21.903 1.00 93.19 215 LEU A N 1
ATOM 1660 C CA . LEU A 1 215 ? -19.895 2.912 21.980 1.00 93.19 215 LEU A CA 1
ATOM 1661 C C . LEU A 1 215 ? -21.168 3.756 22.009 1.00 93.19 215 LEU A C 1
ATOM 1663 O O . LEU A 1 215 ? -21.342 4.584 22.898 1.00 93.19 215 LEU A O 1
ATOM 1667 N N . GLN A 1 216 ? -22.049 3.560 21.036 1.00 94.69 216 GLN A N 1
ATOM 1668 C CA . GLN A 1 216 ? -23.257 4.358 20.838 1.00 94.69 216 GLN A CA 1
ATOM 1669 C C . GLN A 1 216 ? -24.508 3.486 20.930 1.00 94.69 216 GLN A C 1
ATOM 1671 O O . GLN A 1 216 ? -24.530 2.363 20.424 1.00 94.69 216 GLN A O 1
ATOM 1676 N N . ILE A 1 217 ? -25.577 4.042 21.499 1.00 93.94 217 ILE A N 1
ATOM 1677 C CA . ILE A 1 217 ? -26.941 3.549 21.292 1.00 93.94 217 ILE A CA 1
ATOM 1678 C C . ILE A 1 217 ? -27.540 4.376 20.163 1.00 93.94 217 ILE A C 1
ATOM 1680 O O . ILE A 1 217 ? -27.655 5.598 20.274 1.00 93.94 217 ILE A O 1
ATOM 1684 N N . ARG A 1 218 ? -27.941 3.718 19.078 1.00 95.06 218 ARG A N 1
ATOM 1685 C CA . ARG A 1 218 ? -28.606 4.363 17.944 1.00 95.06 218 ARG A CA 1
ATOM 1686 C C . ARG A 1 218 ? -30.064 3.960 17.861 1.00 95.06 218 ARG A C 1
ATOM 1688 O O . ARG A 1 218 ? -30.400 2.801 18.082 1.00 95.06 218 ARG A O 1
ATOM 1695 N N . GLY A 1 219 ? -30.926 4.922 17.543 1.00 94.00 219 GLY A N 1
ATOM 1696 C CA . GLY A 1 219 ? -32.347 4.684 17.295 1.00 94.00 219 GLY A CA 1
ATOM 1697 C C . GLY A 1 219 ? -32.622 4.066 15.921 1.00 94.00 219 GLY A C 1
ATOM 1698 O O . GLY A 1 219 ? -31.730 3.929 15.086 1.00 94.00 219 GLY A O 1
ATOM 1699 N N . ALA A 1 220 ? -33.894 3.757 15.652 1.00 92.25 220 ALA A N 1
ATOM 1700 C CA . ALA A 1 220 ? -34.345 3.189 14.374 1.00 92.25 220 ALA A CA 1
ATOM 1701 C C . ALA A 1 220 ? -34.089 4.088 13.146 1.00 92.25 220 ALA A C 1
ATOM 1703 O O . ALA A 1 220 ? -34.151 3.624 12.009 1.00 92.25 220 ALA A O 1
ATOM 1704 N N . ASP A 1 221 ? -33.858 5.379 13.364 1.00 94.88 221 ASP A N 1
ATOM 1705 C CA . ASP A 1 221 ? -33.517 6.389 12.363 1.00 94.88 221 ASP A CA 1
ATOM 1706 C C . ASP A 1 221 ? -32.019 6.744 12.355 1.00 94.88 221 ASP A C 1
ATOM 1708 O O . ASP A 1 221 ? -31.641 7.764 11.782 1.00 94.88 221 ASP A O 1
ATOM 1712 N N . GLU A 1 222 ? -31.175 5.902 12.964 1.00 92.94 222 GLU A N 1
ATOM 1713 C CA . GLU A 1 222 ? -29.712 6.045 13.050 1.00 92.94 222 GLU A CA 1
ATOM 1714 C C . GLU A 1 222 ? -29.223 7.263 13.850 1.00 92.94 222 GLU A C 1
ATOM 1716 O O . GLU A 1 222 ? -28.030 7.572 13.847 1.00 92.94 222 GLU A O 1
ATOM 1721 N N . GLN A 1 223 ? -30.107 7.961 14.568 1.00 96.00 223 GLN A N 1
ATOM 1722 C CA . GLN A 1 223 ? -29.684 9.038 15.462 1.00 96.00 223 GLN A CA 1
ATOM 1723 C C . GLN A 1 223 ? -29.015 8.469 16.719 1.00 96.00 223 GLN A C 1
ATOM 1725 O O . GLN A 1 223 ? -29.491 7.486 17.291 1.00 96.00 223 GLN A O 1
ATOM 1730 N N . VAL A 1 224 ? -27.934 9.107 17.169 1.00 96.06 224 VAL A N 1
ATOM 1731 C CA . VAL A 1 224 ? -27.260 8.763 18.428 1.00 96.06 224 VAL A CA 1
ATOM 1732 C C . VAL A 1 224 ? -28.142 9.210 19.594 1.00 96.06 224 VAL A C 1
ATOM 1734 O O . VAL A 1 224 ? -28.451 10.395 19.729 1.00 96.06 224 VAL A O 1
ATOM 1737 N N . LEU A 1 225 ? -28.580 8.248 20.404 1.00 95.69 225 LEU A N 1
ATOM 1738 C CA . LEU A 1 225 ? -29.417 8.460 21.585 1.00 95.69 225 LEU A CA 1
ATOM 1739 C C . LEU A 1 225 ? -28.574 8.602 22.852 1.00 95.69 225 LEU A C 1
ATOM 1741 O O . LEU A 1 225 ? -28.908 9.413 23.714 1.00 95.69 225 LEU A O 1
ATOM 1745 N N . ASP A 1 226 ? -27.492 7.830 22.938 1.00 95.12 226 ASP A N 1
ATOM 1746 C CA . ASP A 1 226 ? -26.515 7.879 24.022 1.00 95.12 226 ASP A CA 1
ATOM 1747 C C . ASP A 1 226 ? -25.133 7.439 23.513 1.00 95.12 226 ASP A C 1
ATOM 1749 O O . ASP A 1 226 ? -25.039 6.707 22.521 1.00 95.12 226 ASP A O 1
ATOM 1753 N N . GLU A 1 227 ? -24.068 7.880 24.181 1.00 94.94 227 GLU A N 1
ATOM 1754 C CA . GLU A 1 227 ? -22.684 7.596 23.794 1.00 94.94 227 GLU A CA 1
ATOM 1755 C C . GLU A 1 227 ? -21.732 7.485 24.995 1.00 94.94 227 GLU A C 1
ATOM 1757 O O . GLU A 1 227 ? -21.701 8.342 25.879 1.00 94.94 227 GLU A O 1
ATOM 1762 N N . ILE A 1 228 ? -20.875 6.464 24.958 1.00 91.44 228 ILE A N 1
ATOM 1763 C CA . ILE A 1 228 ? -19.660 6.363 25.767 1.00 91.44 228 ILE A CA 1
ATOM 1764 C C . ILE A 1 228 ? -18.472 6.574 24.832 1.00 91.44 228 ILE A C 1
ATOM 1766 O O . ILE A 1 228 ? -18.171 5.717 24.001 1.00 91.44 228 ILE A O 1
ATOM 1770 N N . ALA A 1 229 ? -17.793 7.709 24.979 1.00 91.31 229 ALA A N 1
ATOM 1771 C CA . ALA A 1 229 ? -16.619 8.058 24.189 1.00 91.31 229 ALA A CA 1
ATOM 1772 C C . ALA A 1 229 ? -15.337 7.900 25.010 1.00 91.31 229 ALA A C 1
ATOM 1774 O O . ALA A 1 229 ? -15.201 8.462 26.098 1.00 91.31 229 ALA A O 1
ATOM 1775 N N . LEU A 1 230 ? -14.381 7.167 24.454 1.00 86.88 230 LEU A N 1
ATOM 1776 C CA . LEU A 1 230 ? -13.035 7.001 24.972 1.00 86.88 230 LEU A CA 1
ATOM 1777 C C . LEU A 1 230 ? -12.059 7.680 24.005 1.00 86.88 230 LEU A C 1
ATOM 1779 O O . LEU A 1 230 ? -11.872 7.218 22.879 1.00 86.88 230 LEU A O 1
ATOM 1783 N N . SER A 1 231 ? -11.435 8.770 24.456 1.00 84.75 231 SER A N 1
ATOM 1784 C CA . SER A 1 231 ? -10.337 9.423 23.737 1.00 84.75 231 SER A CA 1
ATOM 1785 C C . SER A 1 231 ? -9.027 8.728 24.084 1.00 84.75 231 SER A C 1
ATOM 1787 O O . SER A 1 231 ? -8.599 8.777 25.238 1.00 84.75 231 SER A O 1
ATOM 1789 N N . LEU A 1 232 ? -8.381 8.087 23.107 1.00 77.19 232 LEU A N 1
ATOM 1790 C CA . LEU A 1 232 ? -7.159 7.317 23.358 1.00 77.19 232 LEU A CA 1
ATOM 1791 C C . LEU A 1 232 ? -5.953 8.219 23.662 1.00 77.19 232 LEU A C 1
ATOM 1793 O O . LEU A 1 232 ? -5.052 7.802 24.383 1.00 77.19 232 LEU A O 1
ATOM 1797 N N . SER A 1 233 ? -5.970 9.475 23.202 1.00 69.75 233 SER A N 1
ATOM 1798 C CA . SER A 1 233 ? -4.952 10.488 23.539 1.00 69.75 233 SER A CA 1
ATOM 1799 C C . SER A 1 233 ? -4.973 10.915 25.015 1.00 69.75 233 SER A C 1
ATOM 1801 O O . SER A 1 233 ? -3.993 11.458 25.526 1.00 69.75 233 SER A O 1
ATOM 1803 N N . GLU A 1 234 ? -6.078 10.664 25.723 1.00 69.62 234 GLU A N 1
ATOM 1804 C CA . GLU A 1 234 ? -6.225 10.980 27.148 1.00 69.62 234 GLU A CA 1
ATOM 1805 C C . GLU A 1 234 ? -5.860 9.794 28.056 1.00 69.62 234 GLU A C 1
ATOM 1807 O O . GLU A 1 234 ? -5.866 9.918 29.285 1.00 69.62 234 GLU A O 1
ATOM 1812 N N . ILE A 1 235 ? -5.521 8.643 27.467 1.00 70.06 235 ILE A N 1
ATOM 1813 C CA . ILE A 1 235 ? -5.194 7.426 28.202 1.00 70.06 235 ILE A CA 1
ATOM 1814 C C . ILE A 1 235 ? -3.704 7.400 28.522 1.00 70.06 235 ILE A C 1
ATOM 1816 O O . ILE A 1 235 ? -2.848 7.267 27.653 1.00 70.06 235 ILE A O 1
ATOM 1820 N N . ASN A 1 236 ? -3.396 7.417 29.814 1.00 62.38 236 ASN A N 1
ATOM 1821 C CA . ASN A 1 236 ? -2.084 7.021 30.301 1.00 62.38 236 ASN A CA 1
ATOM 1822 C C . ASN A 1 236 ? -2.067 5.502 30.522 1.00 62.38 236 ASN A C 1
ATOM 1824 O O . ASN A 1 236 ? -2.511 5.027 31.568 1.00 62.38 236 ASN A O 1
ATOM 1828 N N . VAL A 1 237 ? -1.556 4.733 29.556 1.00 61.00 237 VAL A N 1
ATOM 1829 C CA . VAL A 1 237 ? -1.314 3.291 29.743 1.00 61.00 237 VAL A CA 1
ATOM 1830 C C . VAL A 1 237 ? -0.111 3.138 30.672 1.00 61.00 237 VAL A C 1
ATOM 1832 O O . VAL A 1 237 ? 1.040 3.272 30.260 1.00 61.00 237 VAL A O 1
ATOM 1835 N N . HIS A 1 238 ? -0.372 2.961 31.965 1.00 55.66 238 HIS A N 1
ATOM 1836 C CA . HIS A 1 238 ? 0.678 2.825 32.980 1.00 55.66 238 HIS A CA 1
ATOM 1837 C C . HIS A 1 238 ? 0.714 1.451 33.654 1.00 55.66 238 HIS A C 1
ATOM 1839 O O . HIS A 1 238 ? 1.751 1.110 34.221 1.00 55.66 238 HIS A O 1
ATOM 1845 N N . ASP A 1 239 ? -0.364 0.666 33.572 1.00 56.88 239 ASP A N 1
ATOM 1846 C CA . ASP A 1 239 ? -0.524 -0.516 34.425 1.00 56.88 239 ASP A CA 1
ATOM 1847 C C . ASP A 1 239 ? -0.212 -1.844 33.703 1.00 56.88 239 ASP A C 1
ATOM 1849 O O . ASP A 1 239 ? 0.531 -2.654 34.259 1.00 56.88 239 ASP A O 1
ATOM 1853 N N . ASP A 1 240 ? -0.677 -2.049 32.461 1.00 68.94 240 ASP A N 1
ATOM 1854 C CA . ASP A 1 240 ? -0.307 -3.202 31.617 1.00 68.94 240 ASP A CA 1
ATOM 1855 C C . ASP A 1 240 ? -0.426 -2.856 30.112 1.00 68.94 240 ASP A C 1
ATOM 1857 O O . ASP A 1 240 ? -1.533 -2.583 29.644 1.00 68.94 240 ASP A O 1
ATOM 1861 N N . PRO A 1 241 ? 0.675 -2.843 29.333 1.00 66.00 241 PRO A N 1
ATOM 1862 C CA . PRO A 1 241 ? 0.624 -2.573 27.893 1.00 66.00 241 PRO A CA 1
ATOM 1863 C C . PRO A 1 241 ? -0.060 -3.690 27.088 1.00 66.00 241 PRO A C 1
ATOM 1865 O O . PRO A 1 241 ? -0.515 -3.458 25.972 1.00 66.00 241 PRO A O 1
ATOM 1868 N N . ASN A 1 242 ? -0.166 -4.906 27.624 1.00 68.31 242 ASN A N 1
ATOM 1869 C CA . ASN A 1 242 ? -0.768 -6.025 26.901 1.00 68.31 242 ASN A CA 1
ATOM 1870 C C . ASN A 1 242 ? -2.279 -6.115 27.107 1.00 68.31 242 ASN A C 1
ATOM 1872 O O . ASN A 1 242 ? -2.959 -6.720 26.288 1.00 68.31 242 ASN A O 1
ATOM 1876 N N . GLN A 1 243 ? -2.807 -5.554 28.196 1.00 70.12 243 GLN A N 1
ATOM 1877 C CA . GLN A 1 243 ? -4.239 -5.557 28.516 1.00 70.12 243 GLN A CA 1
ATOM 1878 C C . GLN A 1 243 ? -4.620 -4.254 29.222 1.00 70.12 243 GLN A C 1
ATOM 1880 O O . GLN A 1 243 ? -4.935 -4.256 30.416 1.00 70.12 243 GLN A O 1
ATOM 1885 N N . PRO A 1 244 ? -4.531 -3.103 28.537 1.00 77.25 244 PRO A N 1
ATOM 1886 C CA . PRO A 1 244 ? -4.844 -1.848 29.182 1.00 77.25 244 PRO A CA 1
ATOM 1887 C C . PRO A 1 244 ? -6.353 -1.759 29.435 1.00 77.25 244 PRO A C 1
ATOM 1889 O O . PRO A 1 244 ? -7.168 -1.972 28.533 1.00 77.25 244 PRO A O 1
ATOM 1892 N N . SER A 1 245 ? -6.716 -1.420 30.671 1.00 81.50 245 SER A N 1
ATOM 1893 C CA . SER A 1 245 ? -8.097 -1.182 31.078 1.00 81.50 245 SER A CA 1
ATOM 1894 C C . SER A 1 245 ? -8.300 0.240 31.602 1.00 81.50 245 SER A C 1
ATOM 1896 O O . SER A 1 245 ? -7.415 0.849 32.208 1.00 81.50 245 SER A O 1
ATOM 1898 N N . PHE A 1 246 ? -9.478 0.804 31.339 1.00 84.31 246 PHE A N 1
ATOM 1899 C CA . PHE A 1 246 ? -9.844 2.178 31.695 1.00 84.31 246 PHE A CA 1
ATOM 1900 C C . PHE A 1 246 ? -11.255 2.209 32.257 1.00 84.31 246 PHE A C 1
ATOM 1902 O O . PHE A 1 246 ? -12.069 1.338 31.977 1.00 84.31 246 PHE A O 1
ATOM 1909 N N . THR A 1 247 ? -11.593 3.254 33.007 1.00 84.88 247 THR A N 1
ATOM 1910 C CA . THR A 1 247 ? -12.980 3.497 33.416 1.00 84.88 247 THR A CA 1
ATOM 1911 C C . THR A 1 247 ? -13.472 4.808 32.828 1.00 84.88 247 THR A C 1
ATOM 1913 O O . THR A 1 247 ? -12.931 5.869 33.139 1.00 84.88 247 THR A O 1
ATOM 1916 N N . VAL A 1 248 ? -14.540 4.750 32.036 1.00 85.31 248 VAL A N 1
ATOM 1917 C CA . VAL A 1 248 ? -15.206 5.918 31.450 1.00 85.31 248 VAL A CA 1
ATOM 1918 C C . VAL A 1 248 ? -16.675 5.883 31.830 1.00 85.31 248 VAL A C 1
ATOM 1920 O O . VAL A 1 248 ? -17.355 4.888 31.617 1.00 85.31 248 VAL A O 1
ATOM 1923 N N . ALA A 1 249 ? -17.170 6.966 32.434 1.00 85.75 249 ALA A N 1
ATOM 1924 C CA . ALA A 1 249 ? -18.572 7.086 32.851 1.00 85.75 249 ALA A CA 1
ATOM 1925 C C . ALA A 1 249 ? -19.097 5.912 33.718 1.00 85.75 249 ALA A C 1
ATOM 1927 O O . ALA A 1 249 ? -20.290 5.631 33.738 1.00 85.75 249 ALA A O 1
ATOM 1928 N N . GLY A 1 250 ? -18.216 5.239 34.470 1.00 85.06 250 GLY A N 1
ATOM 1929 C CA . GLY A 1 250 ? -18.576 4.080 35.298 1.00 85.06 250 GLY A CA 1
ATOM 1930 C C . GLY A 1 250 ? -18.619 2.739 34.555 1.00 85.06 250 GLY A C 1
ATOM 1931 O O . GLY A 1 250 ? -18.949 1.733 35.178 1.00 85.06 250 GLY A O 1
ATOM 1932 N N . VAL A 1 251 ? -18.260 2.721 33.271 1.00 87.12 251 VAL A N 1
ATOM 1933 C CA . VAL A 1 251 ? -18.032 1.521 32.458 1.00 87.12 251 VAL A CA 1
ATOM 1934 C C . VAL A 1 251 ? -16.536 1.250 32.405 1.00 87.12 251 VAL A C 1
ATOM 1936 O O . VAL A 1 251 ? -15.745 2.155 32.138 1.00 87.12 251 VAL A O 1
ATOM 1939 N N . GLU A 1 252 ? -16.146 0.016 32.695 1.00 89.19 252 GLU A N 1
ATOM 1940 C CA . GLU A 1 252 ? -14.770 -0.441 32.518 1.00 89.19 252 GLU A CA 1
ATOM 1941 C C . GLU A 1 252 ? -14.591 -0.889 31.067 1.00 89.19 252 GLU A C 1
ATOM 1943 O O . GLU A 1 252 ? -15.429 -1.603 30.532 1.00 89.19 252 GLU A O 1
ATOM 1948 N N . VAL A 1 253 ? -13.538 -0.423 30.410 1.00 88.06 253 VAL A N 1
ATOM 1949 C CA . VAL A 1 253 ? -13.219 -0.750 29.022 1.00 88.06 253 VAL A CA 1
ATOM 1950 C C . VAL A 1 253 ? -11.862 -1.427 29.018 1.00 88.06 253 VAL A C 1
ATOM 1952 O O . VAL A 1 253 ? -10.899 -0.838 29.501 1.00 88.06 253 VAL A O 1
ATOM 1955 N N . GLU A 1 254 ? -11.791 -2.644 28.497 1.00 88.38 254 GLU A N 1
ATOM 1956 C CA . GLU A 1 254 ? -10.565 -3.432 28.382 1.00 88.38 254 GLU A CA 1
ATOM 1957 C C . GLU A 1 254 ? -10.203 -3.579 26.901 1.00 88.38 254 GLU A C 1
ATOM 1959 O O . GLU A 1 254 ? -11.049 -3.933 26.075 1.00 88.38 254 GLU A O 1
ATOM 1964 N N . LEU A 1 255 ? -8.950 -3.285 26.547 1.00 86.75 255 LEU A N 1
ATOM 1965 C CA . LEU A 1 255 ? -8.431 -3.538 25.205 1.00 86.75 255 LEU A CA 1
ATOM 1966 C C . LEU A 1 255 ? -7.526 -4.758 25.233 1.00 86.75 255 LEU A C 1
ATOM 1968 O O . LEU A 1 255 ? -6.615 -4.843 26.053 1.00 86.75 255 LEU A O 1
ATOM 1972 N N . ARG A 1 256 ? -7.742 -5.686 24.304 1.00 87.06 256 ARG A N 1
ATOM 1973 C CA . ARG A 1 256 ? -6.955 -6.915 24.215 1.00 87.06 256 ARG A CA 1
ATOM 1974 C C . ARG A 1 256 ? -6.441 -7.118 22.788 1.00 87.06 256 ARG A C 1
ATOM 1976 O O . ARG A 1 256 ? -7.226 -7.506 21.917 1.00 87.06 256 ARG A O 1
ATOM 1983 N N . PRO A 1 257 ? -5.156 -6.828 22.518 1.00 83.81 257 PRO A N 1
ATOM 1984 C CA . PRO A 1 257 ? -4.538 -7.143 21.240 1.00 83.81 257 PRO A CA 1
ATOM 1985 C C . PRO A 1 257 ? -4.499 -8.670 21.056 1.00 83.81 257 PRO A C 1
ATOM 1987 O O . PRO A 1 257 ? -4.087 -9.385 21.967 1.00 83.81 257 PRO A O 1
ATOM 1990 N N . ASP A 1 258 ? -4.943 -9.183 19.904 1.00 83.69 258 ASP A N 1
ATOM 1991 C CA . ASP A 1 258 ? -4.657 -10.579 19.537 1.00 83.69 258 ASP A CA 1
ATOM 1992 C C . ASP A 1 258 ? -3.202 -10.698 19.078 1.00 83.69 258 ASP A C 1
ATOM 1994 O O . ASP A 1 258 ? -2.664 -9.764 18.481 1.00 83.69 258 ASP A O 1
ATOM 1998 N N . ASP A 1 259 ? -2.584 -11.865 19.256 1.00 82.19 259 ASP A N 1
ATOM 1999 C CA . ASP A 1 259 ? -1.332 -12.165 18.560 1.00 82.19 259 ASP A CA 1
ATOM 2000 C C . ASP A 1 259 ? -1.532 -12.010 17.044 1.00 82.19 259 ASP A C 1
ATOM 2002 O O . ASP A 1 259 ? -2.561 -12.388 16.473 1.00 82.19 259 ASP A O 1
ATOM 2006 N N . PHE A 1 260 ? -0.541 -11.434 16.374 1.00 76.56 260 PHE A N 1
ATOM 2007 C CA . PHE A 1 260 ? -0.575 -11.233 14.937 1.00 76.56 260 PHE A CA 1
ATOM 2008 C C . PHE A 1 260 ? -0.046 -12.472 14.218 1.00 76.56 260 PHE A C 1
ATOM 2010 O O . PHE A 1 260 ? 1.138 -12.785 14.317 1.00 76.56 260 PHE A O 1
ATOM 2017 N N . ASP A 1 261 ? -0.899 -13.147 13.446 1.00 75.69 261 ASP A N 1
ATOM 2018 C CA . ASP A 1 261 ? -0.432 -14.101 12.441 1.00 75.69 261 ASP A CA 1
ATOM 2019 C C .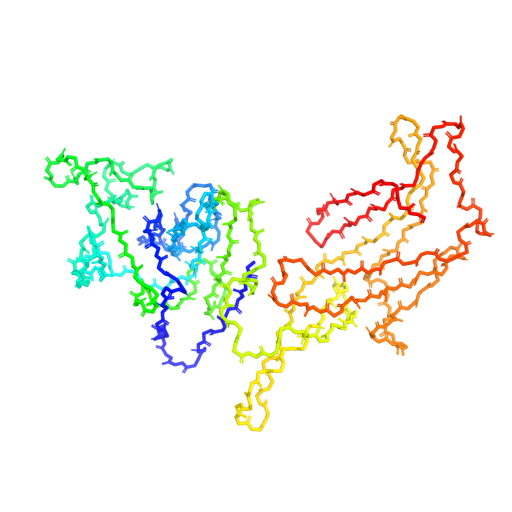 ASP A 1 261 ? -0.064 -13.329 11.171 1.00 75.69 261 ASP A C 1
ATOM 2021 O O . ASP A 1 261 ? -0.923 -12.766 10.494 1.00 75.69 261 ASP A O 1
ATOM 2025 N N . SER A 1 262 ? 1.219 -13.294 10.828 1.00 68.31 262 SER A N 1
ATOM 2026 C CA . SER A 1 262 ? 1.706 -12.632 9.629 1.00 68.31 262 SER A CA 1
ATOM 2027 C C . SER A 1 262 ? 1.212 -13.275 8.341 1.00 68.31 262 SER A C 1
ATOM 2029 O O . SER A 1 262 ? 1.268 -12.598 7.320 1.00 68.31 262 SER A O 1
ATOM 2031 N N . GLY A 1 263 ? 0.679 -14.503 8.381 1.00 64.06 263 GLY A N 1
ATOM 2032 C CA . GLY A 1 263 ? -0.053 -15.110 7.269 1.00 64.06 263 GLY A CA 1
ATOM 2033 C C . GLY A 1 263 ? -1.460 -14.535 7.060 1.00 64.06 263 GLY A C 1
ATOM 2034 O O . GLY A 1 263 ? -2.027 -14.687 5.976 1.00 64.06 263 GLY A O 1
ATOM 2035 N N . ASP A 1 264 ? -2.016 -13.839 8.055 1.00 67.38 264 ASP A N 1
ATOM 2036 C CA . ASP A 1 264 ? -3.303 -13.162 7.958 1.00 67.38 264 ASP A CA 1
ATOM 2037 C C . ASP A 1 264 ? -3.134 -11.710 7.485 1.00 67.38 264 ASP A C 1
ATOM 2039 O O . ASP A 1 264 ? -2.287 -10.935 7.932 1.00 67.38 264 ASP A O 1
ATOM 2043 N N . ALA A 1 265 ? -4.018 -11.280 6.582 1.00 55.56 265 ALA A N 1
ATOM 2044 C CA . ALA A 1 265 ? -4.035 -9.899 6.095 1.00 55.56 265 ALA A CA 1
ATOM 2045 C C . ALA A 1 265 ? -4.636 -8.899 7.104 1.00 55.56 265 ALA A C 1
ATOM 2047 O O . ALA A 1 265 ? -4.708 -7.705 6.802 1.00 55.56 265 ALA A O 1
ATOM 2048 N N . VAL A 1 266 ? -5.114 -9.382 8.254 1.00 63.00 266 VAL A N 1
ATOM 2049 C CA . VAL A 1 266 ? -5.897 -8.621 9.231 1.00 63.00 266 VAL A CA 1
ATOM 2050 C C . VAL A 1 266 ? -5.424 -8.964 10.636 1.00 63.00 266 VAL A C 1
ATOM 2052 O O . VAL A 1 266 ? -5.486 -10.117 11.048 1.00 63.00 266 VAL A O 1
ATOM 2055 N N . TRP A 1 267 ? -5.024 -7.940 11.379 1.00 73.69 267 TRP A N 1
ATOM 2056 C CA . TRP A 1 267 ? -4.837 -8.014 12.823 1.00 73.69 267 TRP A CA 1
ATOM 2057 C C . TRP A 1 267 ? -6.117 -7.575 13.547 1.00 73.69 267 TRP A C 1
ATOM 2059 O O . TRP A 1 267 ? -6.912 -6.813 12.987 1.00 73.69 267 TRP A O 1
ATOM 2069 N N . ARG A 1 268 ? -6.345 -8.066 14.771 1.00 78.69 268 ARG A N 1
ATOM 2070 C CA . ARG A 1 268 ? -7.565 -7.797 15.544 1.00 78.69 268 ARG A CA 1
ATOM 2071 C C . ARG A 1 268 ? -7.232 -7.187 16.902 1.00 78.69 268 ARG A C 1
ATOM 2073 O O . ARG A 1 268 ? -6.334 -7.649 17.597 1.00 78.69 268 ARG A O 1
ATOM 2080 N N . LEU A 1 269 ? -8.029 -6.194 17.281 1.00 81.00 269 LEU A N 1
ATOM 2081 C CA . LEU A 1 269 ? -8.086 -5.642 18.627 1.00 81.00 269 LEU A CA 1
ATOM 2082 C C . LEU A 1 269 ? -9.466 -5.940 19.205 1.00 81.00 269 LEU A C 1
ATOM 2084 O O . LEU A 1 269 ? -10.475 -5.529 18.626 1.00 81.00 269 LEU A O 1
ATOM 2088 N N . TRP A 1 270 ? -9.513 -6.634 20.335 1.00 85.88 270 TRP A N 1
ATOM 2089 C CA . TRP A 1 270 ? -10.745 -6.799 21.096 1.00 85.88 270 TRP A CA 1
ATOM 2090 C C . TRP A 1 270 ? -10.959 -5.582 21.992 1.00 85.88 270 TRP A C 1
ATOM 2092 O O . TRP A 1 270 ? -10.018 -5.090 22.616 1.00 85.88 270 TRP A O 1
ATOM 2102 N N . VAL A 1 271 ? -12.200 -5.098 22.028 1.00 86.62 271 VAL A N 1
ATOM 2103 C CA . VAL A 1 271 ? -12.636 -3.975 22.862 1.00 86.62 271 VAL A CA 1
ATOM 2104 C C . VAL A 1 271 ? -13.816 -4.463 23.688 1.00 86.62 271 VAL A C 1
ATOM 2106 O O . VAL A 1 271 ? -14.917 -4.626 23.160 1.00 86.62 271 VAL A O 1
ATOM 2109 N N . ASP A 1 272 ? -13.577 -4.714 24.967 1.00 88.19 272 ASP A N 1
ATOM 2110 C CA . ASP A 1 272 ? -14.575 -5.237 25.891 1.00 88.19 272 ASP A CA 1
ATOM 2111 C C . ASP A 1 272 ? -15.116 -4.092 26.766 1.00 88.19 272 ASP A C 1
ATOM 2113 O O . ASP A 1 272 ? -14.351 -3.354 27.382 1.00 88.19 272 ASP A O 1
ATOM 2117 N N . PHE A 1 273 ? -16.444 -3.927 26.821 1.00 87.75 273 PHE A N 1
ATOM 2118 C CA . PHE A 1 273 ? -17.115 -2.945 27.684 1.00 87.75 273 PHE A CA 1
ATOM 2119 C C . PHE A 1 273 ? -17.837 -3.660 28.834 1.00 87.75 273 PHE A C 1
ATOM 2121 O O . PHE A 1 273 ? -18.820 -4.376 28.639 1.00 87.75 273 PHE A O 1
ATOM 2128 N N . HIS A 1 274 ? -17.387 -3.433 30.062 1.00 89.50 274 HIS A N 1
ATOM 2129 C CA . HIS A 1 274 ? -17.907 -4.044 31.277 1.00 89.50 274 HIS A CA 1
ATOM 2130 C C . HIS A 1 274 ? -18.745 -3.061 32.099 1.00 89.50 274 HIS A C 1
ATOM 2132 O O . HIS A 1 274 ? -18.371 -1.916 32.341 1.00 89.50 274 HIS A O 1
ATOM 2138 N N . GLY A 1 275 ? -19.893 -3.534 32.592 1.00 89.25 275 GLY A N 1
ATOM 2139 C CA . GLY A 1 275 ? -20.759 -2.740 33.470 1.00 89.25 275 GLY A CA 1
ATOM 2140 C C . GLY A 1 275 ? -21.653 -1.721 32.754 1.00 89.25 275 GLY A C 1
ATOM 2141 O O . GLY A 1 275 ? -22.253 -0.890 33.431 1.00 89.25 275 GLY A O 1
ATOM 2142 N N . VAL A 1 276 ? -21.803 -1.811 31.427 1.00 89.25 276 VAL A N 1
ATOM 2143 C CA . VAL A 1 276 ? -22.659 -0.919 30.614 1.00 89.25 276 VAL A CA 1
ATOM 2144 C C . VAL A 1 276 ? -24.084 -0.784 31.165 1.00 89.25 276 VAL A C 1
ATOM 2146 O O . VAL A 1 276 ? -24.555 0.329 31.390 1.00 89.25 276 VAL A O 1
ATOM 2149 N N . GLU A 1 277 ? -24.740 -1.893 31.525 1.00 87.94 277 GLU A N 1
ATOM 2150 C CA . GLU A 1 277 ? -26.095 -1.853 32.094 1.00 87.94 277 GLU A CA 1
ATOM 2151 C C . GLU A 1 277 ? -26.141 -1.170 33.467 1.00 87.94 277 GLU A C 1
ATOM 2153 O O . GLU A 1 277 ? -27.073 -0.425 33.772 1.00 87.94 277 GLU A O 1
ATOM 2158 N N . ALA A 1 278 ? -25.128 -1.405 34.306 1.00 89.50 278 ALA A N 1
ATOM 2159 C CA . ALA A 1 278 ? -25.042 -0.802 35.634 1.00 89.50 278 ALA A CA 1
ATOM 2160 C C . ALA A 1 278 ? -24.802 0.715 35.556 1.00 89.50 278 ALA A C 1
ATOM 2162 O O . ALA A 1 278 ? -25.250 1.450 36.438 1.00 89.50 278 ALA A O 1
ATOM 2163 N N . ALA A 1 279 ? -24.147 1.174 34.487 1.00 87.69 279 ALA A N 1
ATOM 2164 C CA . ALA A 1 279 ? -24.000 2.585 34.145 1.00 87.69 279 ALA A CA 1
ATOM 2165 C C . ALA A 1 279 ? -25.267 3.189 33.502 1.00 87.69 279 ALA A C 1
ATOM 2167 O O . ALA A 1 279 ? -25.329 4.399 33.298 1.00 87.69 279 ALA A O 1
ATOM 2168 N N . GLY A 1 280 ? -26.296 2.377 33.231 1.00 90.25 280 GLY A N 1
ATOM 2169 C CA . GLY A 1 280 ? -27.546 2.808 32.603 1.00 90.25 280 GLY A CA 1
ATOM 2170 C C . GLY A 1 280 ? -27.498 2.864 31.075 1.00 90.25 280 GLY A C 1
ATOM 2171 O O . GLY A 1 280 ? -28.457 3.333 30.469 1.00 90.25 280 GLY A O 1
ATOM 2172 N N . PHE A 1 281 ? -26.425 2.366 30.460 1.00 91.06 281 PHE A N 1
ATOM 2173 C CA . PHE A 1 281 ? -26.236 2.331 29.015 1.00 91.06 281 PHE A CA 1
ATOM 2174 C C . PHE A 1 281 ? -26.852 1.049 28.438 1.00 91.06 281 PHE A C 1
ATOM 2176 O O . PHE A 1 281 ? -26.187 0.020 28.305 1.00 91.06 281 PHE A O 1
ATOM 2183 N N . VAL A 1 282 ? -28.160 1.085 28.170 1.00 91.56 282 VAL A N 1
ATOM 2184 C CA . VAL A 1 282 ? -28.949 -0.077 27.730 1.00 91.56 282 VAL A CA 1
ATOM 2185 C C . VAL A 1 282 ? -29.726 0.277 26.470 1.00 91.56 282 VAL A C 1
ATOM 2187 O O . VAL A 1 282 ? -30.574 1.163 26.498 1.00 91.56 282 VAL A O 1
ATOM 2190 N N . ALA A 1 283 ? -29.462 -0.434 25.373 1.00 89.94 283 ALA A N 1
ATOM 2191 C CA . ALA A 1 283 ? -30.294 -0.345 24.178 1.00 89.94 283 ALA A CA 1
ATOM 2192 C C . ALA A 1 283 ? -31.615 -1.098 24.396 1.00 89.94 283 ALA A C 1
ATOM 2194 O O . ALA A 1 283 ? -31.621 -2.194 24.961 1.00 89.94 283 ALA A O 1
ATOM 2195 N N . HIS A 1 284 ? -32.718 -0.543 23.896 1.00 92.69 284 HIS A N 1
ATOM 2196 C CA . HIS A 1 284 ? -34.045 -1.161 23.879 1.00 92.69 284 HIS A CA 1
ATOM 2197 C C . HIS A 1 284 ? -34.443 -1.599 22.455 1.00 92.69 284 HIS A C 1
ATOM 2199 O O . HIS A 1 284 ? -35.061 -0.821 21.714 1.00 92.69 284 HIS A O 1
ATOM 2205 N N . PRO A 1 285 ? -34.137 -2.844 22.030 1.00 90.94 285 PRO A N 1
ATOM 2206 C CA . PRO A 1 285 ? -34.417 -3.312 20.670 1.00 90.94 285 PRO A CA 1
ATOM 2207 C C . PRO A 1 285 ? -35.899 -3.246 20.288 1.00 90.94 285 PRO A C 1
ATOM 2209 O O . PRO A 1 285 ? -36.235 -3.097 19.114 1.00 90.94 285 PRO A O 1
ATOM 2212 N N . GLU A 1 286 ? -36.806 -3.320 21.264 1.00 93.25 286 GLU A N 1
ATOM 2213 C CA . GLU A 1 286 ? -38.246 -3.144 21.069 1.00 93.25 286 GLU A CA 1
ATOM 2214 C C . GLU A 1 286 ? -38.631 -1.754 20.537 1.00 93.25 286 GLU A C 1
ATOM 2216 O O . GLU A 1 286 ? -39.652 -1.624 19.859 1.00 93.25 286 GLU A O 1
ATOM 2221 N N . ASN A 1 287 ? -37.799 -0.740 20.790 1.00 93.56 287 ASN A N 1
ATOM 2222 C CA . ASN A 1 287 ? -37.937 0.616 20.260 1.00 93.56 287 ASN A CA 1
ATOM 2223 C C . ASN A 1 287 ? -37.149 0.811 18.949 1.00 93.56 287 ASN A C 1
ATOM 2225 O O . ASN A 1 287 ? -37.142 1.906 18.387 1.00 93.56 287 ASN A O 1
ATOM 2229 N N . GLY A 1 288 ? -36.494 -0.245 18.452 1.00 91.62 288 GLY A N 1
ATOM 2230 C CA . GLY A 1 288 ? -35.578 -0.196 17.313 1.00 91.62 288 GLY A CA 1
ATOM 2231 C C . GLY A 1 288 ? -34.194 0.357 17.656 1.00 91.62 288 GLY A C 1
ATOM 2232 O O . GLY A 1 288 ? -33.472 0.775 16.753 1.00 91.62 288 GLY A O 1
ATOM 2233 N N . GLU A 1 289 ? -33.831 0.380 18.939 1.00 94.69 289 GLU A N 1
ATOM 2234 C CA . GLU A 1 289 ? -32.508 0.808 19.388 1.00 94.69 289 GLU A CA 1
ATOM 2235 C C . GLU A 1 289 ? -31.478 -0.317 19.221 1.00 94.69 289 GLU A C 1
ATOM 2237 O O . GLU A 1 289 ? -31.800 -1.497 19.387 1.00 94.69 289 GLU A O 1
ATOM 2242 N N . HIS A 1 290 ? -30.233 0.029 18.904 1.00 92.62 290 HIS A N 1
ATOM 2243 C CA . HIS A 1 290 ? -29.148 -0.939 18.763 1.00 92.62 290 HIS A CA 1
ATOM 2244 C C . HIS A 1 290 ? -27.786 -0.335 19.116 1.00 92.62 290 HIS A C 1
ATOM 2246 O O . HIS A 1 290 ? -27.605 0.881 19.088 1.00 92.62 290 HIS A O 1
ATOM 2252 N N . LEU A 1 291 ? -26.828 -1.204 19.450 1.00 92.06 291 LEU A N 1
ATOM 2253 C CA . LEU A 1 291 ? -25.457 -0.813 19.763 1.00 92.06 291 LEU A CA 1
ATOM 2254 C C . LEU A 1 291 ? -24.607 -0.703 18.497 1.00 92.06 291 LEU A C 1
ATOM 2256 O O . LEU A 1 291 ? -24.665 -1.566 17.610 1.00 92.06 291 LEU A O 1
ATOM 2260 N N . VAL A 1 292 ? -23.787 0.344 18.458 1.00 91.44 292 VAL A N 1
ATOM 2261 C CA . VAL A 1 292 ? -22.783 0.587 17.423 1.00 91.44 292 VAL A CA 1
ATOM 2262 C C . VAL A 1 292 ? -21.457 0.917 18.091 1.00 91.44 292 VAL A C 1
ATOM 2264 O O . VAL A 1 292 ? -21.395 1.828 18.912 1.00 91.44 292 VAL A O 1
ATOM 2267 N N . LEU A 1 293 ? -20.398 0.195 17.724 1.00 91.06 293 LEU A N 1
ATOM 2268 C CA . LEU A 1 293 ? -19.033 0.631 18.003 1.00 91.06 293 LEU A CA 1
ATOM 2269 C C . LEU A 1 293 ? -18.560 1.473 16.825 1.00 91.06 293 LEU A C 1
ATOM 2271 O O . LEU A 1 293 ? -18.603 1.020 15.682 1.00 91.06 293 LEU A O 1
ATOM 2275 N N . GLU A 1 294 ? -18.114 2.683 17.108 1.00 90.50 294 GLU A N 1
ATOM 2276 C CA . GLU A 1 294 ? -17.493 3.591 16.161 1.00 90.50 294 GLU A CA 1
ATOM 2277 C C . GLU A 1 294 ? -16.016 3.770 16.532 1.00 90.50 294 GLU A C 1
ATOM 2279 O O . GLU A 1 294 ? -15.674 3.971 17.698 1.00 90.50 294 GLU A O 1
ATOM 2284 N N . VAL A 1 295 ? -15.140 3.658 15.538 1.00 84.62 295 VAL A N 1
ATOM 2285 C CA . VAL A 1 295 ? -13.691 3.837 15.673 1.00 84.62 295 VAL A CA 1
ATOM 2286 C C . VAL A 1 295 ? -13.296 4.992 14.770 1.00 84.62 295 VAL A C 1
ATOM 2288 O O . VAL A 1 295 ? -13.551 4.941 13.563 1.00 84.62 295 VAL A O 1
ATOM 2291 N N . GLU A 1 296 ? -12.691 6.018 15.357 1.00 79.50 296 GLU A N 1
ATOM 2292 C CA . GLU A 1 296 ? -12.106 7.146 14.636 1.00 79.50 296 GLU A CA 1
ATOM 2293 C C . GLU A 1 296 ? -10.588 7.009 14.633 1.00 79.50 296 GLU A C 1
ATOM 2295 O O . GLU A 1 296 ? -9.975 6.812 15.686 1.00 79.50 296 GLU A O 1
ATOM 2300 N N . ASP A 1 297 ? -9.993 7.080 13.445 1.00 75.94 297 ASP A N 1
ATOM 2301 C CA . ASP A 1 297 ? -8.543 7.102 13.291 1.00 75.94 297 ASP A CA 1
ATOM 2302 C C . ASP A 1 297 ? -7.970 8.530 13.398 1.00 75.94 297 ASP A C 1
ATOM 2304 O O . ASP A 1 297 ? -8.710 9.503 13.287 1.00 75.94 297 ASP A O 1
ATOM 2308 N N . LEU A 1 298 ? -6.652 8.682 13.569 1.00 65.56 298 LEU A N 1
ATOM 2309 C CA . LEU A 1 298 ? -5.983 9.996 13.684 1.00 65.56 298 LEU A CA 1
ATOM 2310 C C . LEU A 1 298 ? -6.080 10.867 12.423 1.00 65.56 298 LEU A C 1
ATOM 2312 O O . LEU A 1 298 ? -5.688 12.036 12.427 1.00 65.56 298 LEU A O 1
ATOM 2316 N N . CYS A 1 299 ? -6.562 10.306 11.314 1.00 63.44 299 CYS A N 1
ATOM 2317 C CA . CYS A 1 299 ? -6.855 11.043 10.091 1.00 63.44 299 CYS A CA 1
ATOM 2318 C C . CYS A 1 299 ? -8.320 11.518 10.036 1.00 63.44 299 CYS A C 1
ATOM 2320 O O . CYS A 1 299 ? -8.707 12.162 9.054 1.00 63.44 299 CYS A O 1
ATOM 2322 N N . GLY A 1 300 ? -9.125 11.221 11.063 1.00 68.50 300 GLY A N 1
ATOM 2323 C CA . GLY A 1 300 ? -10.552 11.517 11.151 1.00 68.50 300 GLY A CA 1
ATOM 2324 C C . GLY A 1 300 ? -11.432 10.573 10.326 1.00 68.50 300 GLY A C 1
ATOM 2325 O O . GLY A 1 300 ? -12.586 10.906 10.037 1.00 68.50 300 GLY A O 1
ATOM 2326 N N . ASN A 1 301 ? -10.914 9.421 9.877 1.00 62.69 301 ASN A N 1
ATOM 2327 C CA . ASN A 1 301 ? -11.751 8.417 9.226 1.00 62.69 301 ASN A CA 1
ATOM 2328 C C . ASN A 1 301 ? -12.544 7.657 10.283 1.00 62.69 301 ASN A C 1
ATOM 2330 O O . ASN A 1 301 ? -12.001 7.199 11.285 1.00 62.69 301 ASN A O 1
ATOM 2334 N N . VAL A 1 302 ? -13.831 7.466 10.008 1.00 75.69 302 VAL A N 1
ATOM 2335 C CA . VAL A 1 302 ? -14.762 6.827 10.933 1.00 75.69 302 VAL A CA 1
ATOM 2336 C C . VAL A 1 302 ? -15.241 5.502 10.354 1.00 75.69 302 VAL A C 1
ATOM 2338 O O . VAL A 1 302 ? -15.799 5.455 9.255 1.00 75.69 302 VAL A O 1
ATOM 2341 N N . SER A 1 303 ? -15.049 4.427 11.112 1.00 78.19 303 SER A N 1
ATOM 2342 C CA . SER A 1 303 ? -15.604 3.101 10.827 1.00 78.19 303 SER A CA 1
ATOM 2343 C C . SER A 1 303 ? -16.617 2.725 11.903 1.00 78.19 303 SER A C 1
ATOM 2345 O O . SER A 1 303 ? -16.422 3.049 13.069 1.00 78.19 303 SER A O 1
ATOM 2347 N N . SER A 1 304 ? -17.711 2.060 11.525 1.00 82.75 304 SER A N 1
ATOM 2348 C CA . SER A 1 304 ? -18.770 1.669 12.463 1.00 82.75 304 SER A CA 1
ATOM 2349 C C . SER A 1 304 ? -19.201 0.219 12.265 1.00 82.75 304 SER A C 1
ATOM 2351 O O . SER A 1 304 ? -19.289 -0.270 11.136 1.00 82.75 304 SER A O 1
ATOM 2353 N N . TRP A 1 305 ? -19.483 -0.464 13.374 1.00 82.56 305 TRP A N 1
ATOM 2354 C CA . TRP A 1 305 ? -19.914 -1.859 13.405 1.00 82.56 305 TRP A CA 1
ATOM 2355 C C . TRP A 1 305 ? -21.173 -1.996 14.258 1.00 82.56 305 TRP A C 1
ATOM 2357 O O . TRP A 1 305 ? -21.185 -1.620 15.429 1.00 82.56 305 TRP A O 1
ATOM 2367 N N . SER A 1 306 ? -22.235 -2.543 13.664 1.00 80.25 306 SER A N 1
ATOM 2368 C CA . SER A 1 306 ? -23.507 -2.820 14.332 1.00 80.25 306 SER A CA 1
ATOM 2369 C C . SER A 1 306 ? -23.577 -4.266 14.823 1.00 80.25 306 SER A C 1
ATOM 2371 O O . SER A 1 306 ? -23.029 -5.178 14.202 1.00 80.25 306 SER A O 1
ATOM 2373 N N . GLY A 1 307 ? -24.280 -4.485 15.936 1.00 60.84 307 GLY A N 1
ATOM 2374 C CA . GLY A 1 307 ? -24.464 -5.827 16.503 1.00 60.84 307 GLY A CA 1
ATOM 2375 C C . GLY A 1 307 ? -23.301 -6.306 17.372 1.00 60.84 307 GLY A C 1
ATOM 2376 O O . GLY A 1 307 ? -23.062 -7.511 17.448 1.00 60.84 307 GLY A O 1
ATOM 2377 N N . VAL A 1 308 ? -22.592 -5.369 18.010 1.00 54.00 308 VAL A N 1
ATOM 2378 C CA . VAL A 1 308 ? -21.646 -5.664 19.095 1.00 54.00 308 VAL A CA 1
ATOM 2379 C C . VAL A 1 308 ? -22.412 -6.426 20.194 1.00 54.00 308 VAL A C 1
ATOM 2381 O O . VAL A 1 308 ? -23.459 -5.923 20.613 1.00 54.00 308 VAL A O 1
ATOM 2384 N N . PRO A 1 309 ? -21.988 -7.648 20.573 1.00 43.94 309 PRO A N 1
ATOM 2385 C CA . PRO A 1 309 ? -22.638 -8.438 21.620 1.00 43.94 309 PRO A CA 1
ATOM 2386 C C . PRO A 1 309 ? -22.632 -7.762 22.990 1.00 43.94 309 PRO A C 1
ATOM 2388 O O . PRO A 1 309 ? -21.659 -7.033 23.279 1.00 43.94 309 PRO A O 1
#

Secondary structure (DSSP, 8-state):
-EEEE--TTSSS---EEE-SS-EEEEEEE--SSTT--PPTTT-SS--EEEEEEEE-SS-EEEEEEEEES---SSSEEEBSSSS--EEE-GGGTB--SSTT--TTTTTPBPSB-TTT--B--S--EE-TT-EEEE-B-TTSSSSEEEEEEEESSSSGGGEE-GGGGS---S-SEEEEEEEEETTEEEEEEE---S--STT----EEEEEEEEEEEEEEE-TTS-EEEEEEEEGGG----S-SSS-EEEETTEEEEEEEPPEETTSS---EEEEEESTTTTT----GGGT-EEEEEEEETT--EEEEE---

pLDDT: mean 79.41, std 15.38, range [29.19, 96.75]

Radius of gyration: 23.88 Å; chains: 1; bounding box: 64×36×71 Å

Foldseek 3Di:
DAWADDDQPPPDFDAFDWDLFKFFFFFWFDDPDLQDTDLPQADNLFFTKTWTWDDPPPKIKIKMKGQFDDFPQQFFFWDQDPDGTGGHNCVQFALDDDPPRDSNRHRGTDQAGPVPRHGDPGGTIDGGGDTGGTFHQRSHPGTTIDMWMFIRDSGPVRTFQCLLVGDDPAAQWWDWWWDQDLQFIWIWTFGDDDDDPDPPRPRRTDGPQWQKKKKFKAFQVRDTPDIFIDGRSPDDQDPGRQWGWDATLNKIWIKHWDTGRSNDRDTDIDIDIHCCVVSVNDFDVVRVIWIKMWTAGSVRDIDIDTDDD

Sequence (309 aa):
GVDLPGDPDDGGFYSPVYAAADGRIHAIGNRPNPNKGSISGYAVTAGNLIILSHDLGGEQLYTLYMHLDTIDLAAFPARLGPGEPQLLDLREYFYLDGPDTKNDNRGRPRDTFKTGGAPIETYPWVAQHDPIARIGDTGATFEHLHFETRAGSPNHEYVRNPYAYLPHHDETMHEASLEASADGLRARIEIPRQPGPMGSTTDLEQQLDVEALRLQIRGADEQVLDEIALSLSEINVHDDPNQPSFTVAGVEVELRPDDFDSGDAVWRLWVDFHGVEAAGFVAHPENGEHLVLEVEDLCGNVSSWSGVP